Protein 3M6C (pdb70)

Solvent-accessible surface area: 10017 Å² total; per-residue (Å²): 184,157,138,151,123,117,6,1,17,5,120,59,10,33,53,18,62,143,4,14,61,48,139,137,100,89,36,0,28,0,101,79,0,20,0,0,0,6,9,40,116,5,51,55,33,83,37,0,71,44,0,9,107,108,0,46,71,53,71,70,17,0,0,0,0,0,54,27,4,72,45,100,0,41,40,20,2,16,70,32,14,106,157,125,82,13,60,2,0,0,0,73,4,16,49,167,32,124,60,27,76,18,0,0,79,1,0,8,29,0,2,40,18,90,21,0,35,52,120,78,58,52,55,5,124,134,13,6,74,125,2,13,1,38,4,121,76,0,24,0,24,139,99,44,0,48,0,8,35,1,44,15,86,90,123,39,20,57,78,38,15,130,88,0,121,48,72,40,125,183,25,155,42,108,172,73,102,102,31,28,25,62,14,42,69,57,1,68,13,0,33,52,112,233

Radius of gyration: 16.25 Å; Cα contacts (8 Å, |Δi|>4): 426; chains: 1; bounding box: 41×41×42 Å

Nearest PDB structures (foldseek):
  3m6c-assembly1_A  TM=1.005E+00  e=4.187E-45  Mycobacterium tuberculosis H37Rv
  3osx-assembly1_A  TM=9.816E-01  e=1.005E-31  Xenorhabdus nematophila
  1fy9-assembly1_A  TM=9.774E-01  e=1.800E-31  Escherichia coli
  1fya-assembly1_A  TM=9.783E-01  e=9.330E-30  Escherichia coli
  4v4o-assembly1_A  TM=9.633E-01  e=5.559E-30  Thermus thermophilus

Sequence (194 aa):
ELEFTEGIGFDKGFLSAYFVTDFDNQQAVLEDALILLHQDKISSLPDLLPLLEKVAGTGKPLLIVAEDVEGEALATLVVNAIRKTLKAVAVKGPYFGDRRKAFLEDLAVVTGGQVVNPDAGMVLREVGLEVLGSARRVVVSKDDTVIVDGGGTAEAVANRAKHLRAEIDKSDSDWDREKLGERLAKLAGGVAVI

GO terms:
  GO:0043590 bacterial nucleoid (C, IDA)
  GO:0042262 DNA protection (P, IDA)
  GO:0003697 single-stranded DNA binding (F, IDA)
  GO:0009408 response to heat (P, IEP)
  GO:0005886 plasma membrane (C, HDA)
  GO:0036386 bacterial nucleoid DNA packaging (P, IDA)
  GO:0006457 protein folding (P, IDA)

Secondary structure (DSSP, 8-state):
-----SSEEES--BS-GGG-SBTTTTBEEEEEEEEEEBSSEE--HHHHHHHHHHHHHHT--EEEEESEE-HHHHHHHHHHHHHTSS-EEEEE-SS-HHHHHHHHHHHHHHHT---B-GGGT--GGG--GGG-EEEEEEEE-SS-EEEEEE---HHHHHHHHHHHHHHHHT---HHHHHHHHHHHHHHHHHB---

Organism: Mycobacterium tuberculosis (strain ATCC 25618 / H37Rv) (NCBI:txid83332)

Structure (mmCIF, N/CA/C/O backbone):
data_3M6C
#
_entry.id   3M6C
#
_cell.length_a   75.468
_cell.length_b   78.647
_cell.length_c   34.891
_cell.angle_alpha   90.000
_cell.angle_beta   90.000
_cell.angle_gamma   90.000
#
_symmetry.space_group_name_H-M   'P 21 21 2'
#
loop_
_entity.id
_entity.type
_entity.pdbx_description
1 polymer '60 kDa chaperonin 1'
2 water water
#
loop_
_atom_site.group_PDB
_atom_site.id
_atom_site.type_symbol
_atom_site.label_atom_id
_atom_site.label_alt_id
_atom_site.label_comp_id
_atom_site.label_asym_id
_atom_site.label_entity_id
_atom_site.label_seq_id
_atom_site.pdbx_PDB_ins_code
_atom_site.Cartn_x
_atom_site.Cartn_y
_atom_site.Cartn_z
_atom_site.occupancy
_atom_site.B_iso_or_equiv
_atom_site.auth_seq_id
_atom_site.auth_comp_id
_atom_site.auth_asym_id
_atom_site.auth_atom_id
_atom_site.pdbx_PDB_model_num
ATOM 1 N N . GLU A 1 1 ? 15.220 26.561 -13.903 1.00 57.47 184 GLU A N 1
ATOM 2 C CA . GLU A 1 1 ? 15.195 27.811 -13.093 1.00 57.30 184 GLU A CA 1
ATOM 3 C C . GLU A 1 1 ? 15.211 27.484 -11.605 1.00 55.62 184 GLU A C 1
ATOM 4 O O . GLU A 1 1 ? 14.948 26.346 -11.206 1.00 56.74 184 GLU A O 1
ATOM 10 N N . LEU A 1 2 ? 15.519 28.486 -10.789 1.00 52.84 185 LEU A N 1
ATOM 11 C CA . LEU A 1 2 ? 15.579 28.308 -9.346 1.00 50.59 185 LEU A CA 1
ATOM 12 C C . LEU A 1 2 ? 14.285 28.730 -8.663 1.00 50.48 185 LEU A C 1
ATOM 13 O O . LEU A 1 2 ? 14.019 28.343 -7.522 1.00 49.41 185 LEU A O 1
ATOM 18 N N . GLU A 1 3 ? 13.485 29.524 -9.368 1.00 50.52 186 GLU A N 1
ATOM 19 C CA . GLU A 1 3 ? 12.214 29.999 -8.836 1.00 51.87 186 GLU A CA 1
ATOM 20 C C . GLU A 1 3 ? 11.176 28.888 -8.911 1.00 50.48 186 GLU A C 1
ATOM 21 O O . GLU A 1 3 ? 11.247 28.015 -9.777 1.00 50.27 186 GLU A O 1
ATOM 27 N N . PHE A 1 4 ? 10.217 28.921 -7.996 1.00 48.59 187 PHE A N 1
ATOM 28 C CA . PHE A 1 4 ? 9.170 27.912 -7.967 1.00 47.65 187 PHE A CA 1
ATOM 29 C C . PHE A 1 4 ? 7.977 28.415 -7.170 1.00 48.16 187 PHE A C 1
ATOM 30 O O . PHE A 1 4 ? 8.117 29.287 -6.312 1.00 48.37 187 PHE A O 1
ATOM 38 N N . THR A 1 5 ? 6.805 27.860 -7.456 1.00 48.61 188 THR A N 1
ATOM 39 C CA . THR A 1 5 ? 5.597 28.231 -6.736 1.00 49.41 188 THR A CA 1
ATOM 40 C C . THR A 1 5 ? 5.410 27.242 -5.586 1.00 48.25 188 THR A C 1
ATOM 41 O O . THR A 1 5 ? 5.454 26.028 -5.788 1.00 48.50 188 THR A O 1
ATOM 45 N N . GLU A 1 6 ? 5.218 27.776 -4.383 1.00 47.19 189 GLU A N 1
ATOM 46 C CA . GLU A 1 6 ? 5.037 26.972 -3.177 1.00 46.42 189 GLU A CA 1
ATOM 47 C C . GLU A 1 6 ? 3.964 25.891 -3.300 1.00 44.38 189 GLU A C 1
ATOM 48 O O . GLU A 1 6 ? 2.914 26.108 -3.905 1.00 43.94 189 GLU A O 1
ATOM 54 N N . GLY A 1 7 ? 4.240 24.729 -2.710 1.00 41.98 190 GLY A N 1
ATOM 55 C CA . GLY A 1 7 ? 3.303 23.618 -2.745 1.00 37.78 190 GLY A CA 1
ATOM 56 C C . GLY A 1 7 ? 3.128 23.012 -4.122 1.00 36.04 190 GLY A C 1
ATOM 57 O O . GLY A 1 7 ? 3.651 23.532 -5.105 1.00 36.44 190 GLY A O 1
ATOM 58 N N . ILE A 1 8 ? 2.406 21.898 -4.196 1.00 34.30 191 ILE A N 1
ATOM 59 C CA . ILE A 1 8 ? 2.153 21.246 -5.475 1.00 32.40 191 ILE A CA 1
ATOM 60 C C . ILE A 1 8 ? 0.700 21.498 -5.864 1.00 32.54 191 ILE A C 1
ATOM 61 O O . ILE A 1 8 ? -0.207 21.337 -5.048 1.00 33.64 191 ILE A O 1
ATOM 66 N N . GLY A 1 9 ? 0.480 21.904 -7.108 1.00 32.20 192 GLY A N 1
ATOM 67 C CA . GLY A 1 9 ? -0.873 22.179 -7.546 1.00 30.94 192 GLY A CA 1
ATOM 68 C C . GLY A 1 9 ? -1.202 21.635 -8.916 1.00 29.64 192 GLY A C 1
ATOM 69 O O . GLY A 1 9 ? -0.313 21.248 -9.669 1.00 29.67 192 GLY A O 1
ATOM 70 N N . PHE A 1 10 ? -2.493 21.589 -9.224 1.00 28.59 193 PHE A N 1
ATOM 71 C CA . PHE A 1 10 ? -2.978 21.111 -10.514 1.00 28.22 193 PHE A CA 1
ATOM 72 C C . PHE A 1 10 ? -4.266 21.850 -10.867 1.00 30.14 193 PHE A C 1
ATOM 73 O O . PHE A 1 10 ? -4.956 22.368 -9.982 1.00 28.84 193 PHE A O 1
ATOM 81 N N . ASP A 1 11 ? -4.579 21.906 -12.158 1.00 32.65 194 ASP A N 1
ATOM 82 C CA . ASP A 1 11 ? -5.752 22.630 -12.634 1.00 34.69 194 ASP A CA 1
ATOM 83 C C . ASP A 1 11 ? -7.100 21.923 -12.525 1.00 33.51 194 ASP A C 1
ATOM 84 O O . ASP A 1 11 ? -7.793 21.721 -13.522 1.00 34.03 194 ASP A O 1
ATOM 89 N N . LYS A 1 12 ? -7.460 21.555 -11.300 1.00 32.85 195 LYS A N 1
ATOM 90 C CA . LYS A 1 12 ? -8.738 20.915 -11.010 1.00 30.64 195 LYS A CA 1
ATOM 91 C C . LYS A 1 12 ? -9.267 21.551 -9.736 1.00 29.83 195 LYS A C 1
ATOM 92 O O . LYS A 1 12 ? -8.522 21.717 -8.772 1.00 29.22 195 LYS A O 1
ATOM 98 N N . GLY A 1 13 ? -10.543 21.925 -9.742 1.00 29.17 196 GLY A N 1
ATOM 99 C CA . GLY A 1 13 ? -11.134 22.558 -8.575 1.00 30.78 196 GLY A CA 1
ATOM 100 C C . GLY A 1 13 ? -12.143 21.681 -7.859 1.00 31.54 196 GLY A C 1
ATOM 101 O O . GLY A 1 13 ? -12.294 20.506 -8.188 1.00 31.45 196 GLY A O 1
ATOM 102 N N . PHE A 1 14 ? -12.845 22.253 -6.885 1.00 31.62 197 PHE A N 1
ATOM 103 C CA . PHE A 1 14 ? -13.835 21.501 -6.125 1.00 31.08 197 PHE A CA 1
ATOM 104 C C . PHE A 1 14 ? -14.975 20.962 -6.993 1.00 30.73 197 PHE A C 1
ATOM 105 O O . PHE A 1 14 ? -15.390 21.599 -7.958 1.00 30.46 197 PHE A O 1
ATOM 113 N N . LEU A 1 15 ? -15.466 19.775 -6.646 1.00 29.90 198 LEU A N 1
ATOM 114 C CA . LEU A 1 15 ? -16.549 19.135 -7.382 1.00 30.73 198 LEU A CA 1
ATOM 115 C C . LEU A 1 15 ? -17.922 19.662 -6.977 1.00 29.87 198 LE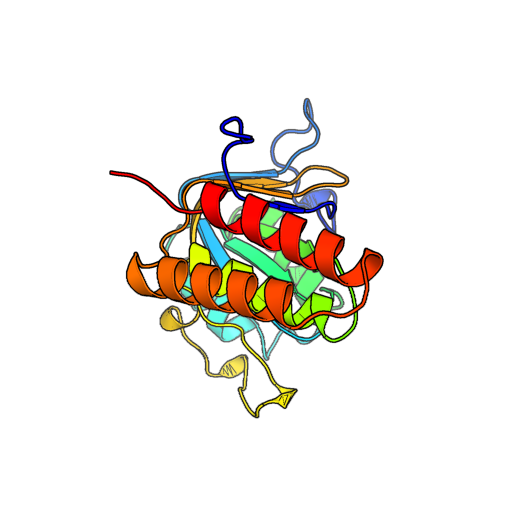U A C 1
ATOM 116 O O . LEU A 1 15 ? -18.917 19.378 -7.631 1.00 32.56 198 LEU A O 1
ATOM 121 N N . SER A 1 16 ? -17.977 20.424 -5.894 1.00 30.26 199 SER A N 1
ATOM 122 C CA . SER A 1 16 ? -19.243 20.974 -5.435 1.00 29.81 199 SER A CA 1
ATOM 123 C C . SER A 1 16 ? -19.027 22.277 -4.688 1.00 28.58 199 SER A C 1
ATOM 124 O O . SER A 1 16 ? -18.070 22.411 -3.928 1.00 28.62 199 SER A O 1
ATOM 127 N N . ALA A 1 17 ? -19.931 23.229 -4.909 1.00 27.53 200 ALA A N 1
ATOM 128 C CA . ALA A 1 17 ? -19.865 24.537 -4.270 1.00 24.51 200 ALA A CA 1
ATOM 129 C C . ALA A 1 17 ? -20.172 24.440 -2.786 1.00 24.08 200 ALA A C 1
ATOM 130 O O . ALA A 1 17 ? -19.858 25.353 -2.019 1.00 24.43 200 ALA A O 1
ATOM 132 N N . TYR A 1 18 ? -20.793 23.337 -2.380 1.00 24.01 201 TYR A N 1
ATOM 133 C CA . TYR A 1 18 ? -21.119 23.141 -0.975 1.00 25.37 201 TYR A CA 1
ATOM 134 C C . TYR A 1 18 ? -19.852 22.960 -0.134 1.00 25.09 201 TYR A C 1
ATOM 135 O O . TYR A 1 18 ? -19.902 23.053 1.093 1.00 27.24 201 TYR A O 1
ATOM 144 N N . PHE A 1 19 ? -18.724 22.700 -0.791 1.00 22.79 202 PHE A N 1
ATOM 145 C CA . PHE A 1 19 ? -17.459 22.516 -0.083 1.00 22.38 202 PHE A CA 1
ATOM 146 C C . PHE A 1 19 ? -16.752 23.846 0.204 1.00 23.83 202 PHE A C 1
ATOM 147 O O . PHE A 1 19 ? -15.785 23.888 0.965 1.00 25.19 202 PHE A O 1
ATOM 155 N N . VAL A 1 20 ? -17.228 24.921 -0.418 1.00 24.13 203 VAL A N 1
ATOM 156 C CA . VAL A 1 20 ? -16.639 26.249 -0.245 1.00 24.16 203 VAL A CA 1
ATOM 157 C C . VAL A 1 20 ? -16.687 26.728 1.199 1.00 24.19 203 VAL A C 1
ATOM 158 O O . VAL A 1 20 ? -17.743 26.728 1.824 1.00 24.58 203 VAL A O 1
ATOM 162 N N . THR A 1 21 ? -15.538 27.139 1.723 1.00 25.83 204 THR A N 1
ATOM 163 C CA . THR A 1 21 ? -15.445 27.622 3.101 1.00 28.38 204 THR A CA 1
ATOM 164 C C . THR A 1 21 ? -15.387 29.153 3.148 1.00 29.97 204 THR A C 1
ATOM 165 O O . THR A 1 21 ? -15.740 29.767 4.159 1.00 30.88 204 THR A O 1
ATOM 169 N N . ASP A 1 22 ? -14.922 29.755 2.055 1.00 30.48 205 ASP A N 1
ATOM 170 C CA . ASP A 1 22 ? -14.795 31.207 1.939 1.00 30.87 205 ASP A CA 1
ATOM 171 C C . ASP A 1 22 ? -15.333 31.653 0.582 1.00 30.38 205 ASP A C 1
ATOM 172 O O . ASP A 1 22 ? -14.636 31.593 -0.431 1.00 30.00 205 ASP A O 1
ATOM 177 N N . PHE A 1 23 ? -16.586 32.095 0.576 1.00 31.45 206 PHE A N 1
ATOM 178 C CA . PHE A 1 23 ? -17.257 32.532 -0.640 1.00 33.50 206 PHE A CA 1
ATOM 179 C C . PHE A 1 23 ? -16.737 33.843 -1.207 1.00 35.12 206 PHE A C 1
ATOM 180 O O . PHE A 1 23 ? -17.050 34.196 -2.345 1.00 34.69 206 PHE A O 1
ATOM 188 N N . ASP A 1 24 ? -15.950 34.564 -0.416 1.00 37.34 207 ASP A N 1
ATOM 189 C CA . ASP A 1 24 ? -15.370 35.823 -0.871 1.00 40.55 207 ASP A CA 1
ATOM 190 C C . ASP A 1 24 ? -14.343 35.489 -1.942 1.00 41.65 207 ASP A C 1
ATOM 191 O O . ASP A 1 24 ? -14.344 36.074 -3.026 1.00 42.72 207 ASP A O 1
ATOM 196 N N . ASN A 1 25 ? -13.473 34.532 -1.630 1.00 42.52 208 ASN A N 1
ATOM 197 C CA . ASN A 1 25 ? -12.440 34.098 -2.562 1.00 43.28 208 ASN A CA 1
ATOM 198 C C . ASN A 1 25 ? -12.871 32.833 -3.293 1.00 42.32 208 ASN A C 1
ATOM 199 O O . ASN A 1 25 ? -12.102 32.270 -4.071 1.00 42.37 208 ASN A O 1
ATOM 204 N N . GLN A 1 26 ? -14.102 32.396 -3.036 1.00 40.82 209 GLN A N 1
ATOM 205 C CA . GLN A 1 26 ? -14.655 31.196 -3.657 1.00 38.61 209 GLN A CA 1
ATOM 206 C C . GLN A 1 26 ? -13.684 30.026 -3.611 1.00 35.25 209 GLN A C 1
ATOM 207 O O . GLN A 1 26 ? -13.289 29.489 -4.650 1.00 32.64 209 GLN A O 1
ATOM 213 N N . GLN A 1 27 ? -13.306 29.632 -2.403 1.00 31.13 210 GLN A N 1
ATOM 214 C CA . GLN A 1 27 ? -12.380 28.527 -2.238 1.00 31.14 210 GLN A CA 1
ATOM 215 C C . GLN A 1 27 ? -12.604 27.787 -0.933 1.00 30.19 210 GLN A C 1
ATOM 216 O O . GLN A 1 27 ? -13.212 28.307 0.008 1.00 28.03 210 GLN A O 1
ATOM 222 N N . ALA A 1 28 ? -12.104 26.557 -0.904 1.00 30.50 211 ALA A N 1
ATOM 223 C CA . ALA A 1 28 ? -12.184 25.699 0.262 1.00 29.56 211 ALA A CA 1
ATOM 224 C C . ALA A 1 28 ? -10.772 25.634 0.826 1.00 29.40 211 ALA A C 1
ATOM 225 O O . ALA A 1 28 ? -9.837 25.247 0.129 1.00 28.60 211 ALA A O 1
ATOM 227 N N . VAL A 1 29 ? -10.614 26.034 2.080 1.00 29.30 212 VAL A N 1
ATOM 228 C CA . VAL A 1 29 ? -9.307 26.013 2.713 1.00 29.24 212 VAL A CA 1
ATOM 229 C C . VAL A 1 29 ? -9.265 25.016 3.871 1.00 28.49 212 VAL A C 1
ATOM 230 O O . VAL A 1 29 ? -10.095 25.061 4.777 1.00 29.65 212 VAL A O 1
ATOM 234 N N . LEU A 1 30 ? -8.295 24.110 3.819 1.00 28.16 213 LEU A N 1
ATOM 235 C CA . LEU A 1 30 ? -8.113 23.095 4.853 1.00 28.29 213 LEU A CA 1
ATOM 236 C C . LEU A 1 30 ? -6.744 23.268 5.529 1.00 28.69 213 LEU A C 1
ATOM 237 O O . LEU A 1 30 ? -5.741 23.520 4.860 1.00 27.24 213 LEU A O 1
ATOM 242 N N . GLU A 1 31 ? -6.717 23.147 6.853 1.00 30.31 214 GLU A N 1
ATOM 243 C CA . GLU A 1 31 ? -5.476 23.266 7.624 1.00 33.07 214 GLU A CA 1
ATOM 244 C C . GLU A 1 31 ? -5.148 21.918 8.276 1.00 31.02 214 GLU A C 1
ATOM 245 O O . GLU A 1 31 ? -6.014 21.294 8.891 1.00 29.49 214 GLU A O 1
ATOM 251 N N . ASP A 1 32 ? -3.901 21.472 8.136 1.00 29.33 215 ASP A N 1
ATOM 252 C CA . ASP A 1 32 ? -3.464 20.195 8.707 1.00 29.95 215 ASP A CA 1
ATOM 253 C C . ASP A 1 32 ? -4.476 19.109 8.321 1.00 27.57 215 ASP A C 1
ATOM 254 O O . ASP A 1 32 ? -5.122 18.500 9.174 1.00 25.37 215 ASP A O 1
ATOM 259 N N . ALA A 1 33 ? -4.591 18.874 7.020 1.00 26.03 216 ALA A N 1
ATOM 260 C CA . ALA A 1 33 ? -5.541 17.919 6.479 1.00 25.90 216 ALA A CA 1
ATOM 261 C C . ALA A 1 33 ? -5.011 16.519 6.186 1.00 25.53 216 ALA A C 1
ATOM 262 O O . ALA A 1 33 ? -3.807 16.296 6.079 1.00 24.80 216 ALA A O 1
ATOM 264 N N . LEU A 1 34 ? -5.951 15.587 6.062 1.00 24.15 217 LEU A N 1
ATOM 265 C CA . LEU A 1 34 ? -5.671 14.197 5.723 1.00 22.58 217 LEU A CA 1
ATOM 266 C C . LEU A 1 34 ? -6.051 14.106 4.253 1.00 22.37 217 LEU A C 1
ATOM 267 O O . LEU A 1 34 ? -6.999 14.764 3.819 1.00 21.85 217 LEU A O 1
ATOM 272 N N . ILE A 1 35 ? -5.330 13.297 3.486 1.00 20.17 218 ILE A N 1
ATOM 273 C CA . ILE A 1 35 ? -5.602 13.201 2.062 1.00 18.09 218 ILE A CA 1
ATOM 274 C C . ILE A 1 35 ? -5.810 11.785 1.544 1.00 19.39 218 ILE A C 1
ATOM 275 O O . ILE A 1 35 ? -4.966 10.909 1.729 1.00 16.17 218 ILE A O 1
ATOM 280 N N . LEU A 1 36 ? -6.949 11.567 0.896 1.00 17.62 219 LEU A N 1
ATOM 281 C CA . LEU A 1 36 ? -7.261 10.272 0.329 1.00 16.88 219 LEU A CA 1
ATOM 282 C C . LEU A 1 36 ? -7.049 10.337 -1.177 1.00 17.33 219 LEU A C 1
ATOM 283 O O . LEU A 1 36 ? -7.656 11.153 -1.863 1.00 16.07 219 LEU A O 1
ATOM 288 N N . LEU A 1 37 ? -6.173 9.479 -1.686 1.00 17.62 220 LEU A N 1
ATOM 289 C CA . LEU A 1 37 ? -5.909 9.427 -3.118 1.00 20.60 220 LEU A CA 1
ATOM 290 C C . LEU A 1 37 ? -6.532 8.119 -3.591 1.00 21.17 220 LEU A C 1
ATOM 291 O O . LEU A 1 37 ? -6.155 7.041 -3.133 1.00 21.46 220 LEU A O 1
ATOM 296 N N . HIS A 1 38 ? -7.514 8.225 -4.478 1.00 21.81 221 HIS A N 1
ATOM 297 C CA . HIS A 1 38 ? -8.217 7.056 -4.990 1.00 21.80 221 HIS A CA 1
ATOM 298 C C . HIS A 1 38 ? -8.103 7.006 -6.509 1.00 23.89 221 HIS A C 1
ATOM 299 O O . HIS A 1 38 ? -8.471 7.950 -7.209 1.00 23.15 221 HIS A O 1
ATOM 306 N N . GLN A 1 39 ? -7.588 5.889 -7.006 1.00 26.36 222 GLN A N 1
ATOM 307 C CA . GLN A 1 39 ? -7.396 5.675 -8.435 1.00 29.91 222 GLN A CA 1
ATOM 308 C C . GLN A 1 39 ? -8.678 5.790 -9.271 1.00 31.27 222 GLN A C 1
ATOM 309 O O . GLN A 1 39 ? -8.699 6.470 -10.299 1.00 32.59 222 GLN A O 1
ATOM 315 N N . ASP A 1 40 ? -9.738 5.124 -8.829 1.00 31.24 223 ASP A N 1
ATOM 316 C CA . ASP A 1 40 ? -11.010 5.118 -9.547 1.00 34.96 223 ASP A CA 1
ATOM 317 C C . ASP A 1 40 ? -12.036 6.158 -9.089 1.00 32.91 223 ASP A C 1
ATOM 318 O O . ASP A 1 40 ? -11.699 7.160 -8.460 1.00 31.42 223 ASP A O 1
ATOM 323 N N . LYS A 1 41 ? -13.295 5.902 -9.425 1.00 32.15 224 LYS A N 1
ATOM 324 C CA . LYS A 1 41 ? -14.397 6.784 -9.060 1.00 32.70 224 LYS A CA 1
ATOM 325 C C . LYS A 1 41 ? -15.022 6.319 -7.754 1.00 30.57 224 LYS A C 1
ATOM 326 O O . LYS A 1 41 ? -15.192 5.121 -7.531 1.00 29.53 224 LYS A O 1
ATOM 332 N N . ILE A 1 42 ? -15.359 7.270 -6.890 1.00 30.46 225 ILE A N 1
ATOM 333 C CA . ILE A 1 42 ? -15.984 6.953 -5.610 1.00 31.85 225 ILE A CA 1
ATOM 334 C C . ILE A 1 42 ? -17.478 7.278 -5.709 1.00 31.48 225 ILE A C 1
ATOM 335 O O . ILE A 1 42 ? -17.853 8.419 -5.973 1.00 30.04 225 ILE A O 1
ATOM 340 N N . SER A 1 43 ? -18.326 6.277 -5.507 1.00 33.42 226 SER A N 1
ATOM 341 C CA . SER A 1 43 ? -19.767 6.487 -5.597 1.00 36.83 226 SER A CA 1
ATOM 342 C C . SER A 1 43 ? -20.546 5.766 -4.508 1.00 36.53 226 SER A C 1
ATOM 343 O O . SER A 1 43 ? -21.546 6.279 -4.003 1.00 36.50 226 SER A O 1
ATOM 346 N N . SER A 1 44 ? -20.084 4.572 -4.157 1.00 35.74 227 SER A N 1
ATOM 347 C CA . SER A 1 44 ? -20.721 3.772 -3.126 1.00 34.94 227 SER A CA 1
ATOM 348 C C . SER A 1 44 ? -20.422 4.316 -1.740 1.00 34.37 227 SER A C 1
ATOM 349 O O . SER A 1 44 ? -19.264 4.482 -1.364 1.00 34.40 227 SER A O 1
ATOM 352 N N . LEU A 1 45 ? -21.472 4.579 -0.975 1.00 32.94 228 LEU A N 1
ATOM 353 C CA . LEU A 1 45 ? -21.305 5.086 0.377 1.00 32.22 228 LEU A CA 1
ATOM 354 C C . LEU A 1 45 ? -20.824 4.005 1.339 1.00 30.72 228 LEU A C 1
ATOM 355 O O . LEU A 1 45 ? -19.954 4.252 2.171 1.00 31.36 228 LEU A O 1
ATOM 360 N N . PRO A 1 46 ? -21.386 2.786 1.241 1.00 30.23 229 PRO A N 1
ATOM 361 C CA . PRO A 1 46 ? -20.969 1.708 2.144 1.00 28.64 229 PRO A CA 1
ATOM 362 C C . PRO A 1 46 ? -19.468 1.429 2.090 1.00 28.77 229 PRO A C 1
ATOM 363 O O . PRO A 1 46 ? -18.829 1.186 3.116 1.00 28.82 229 PRO A O 1
ATOM 367 N N . ASP A 1 47 ? -18.912 1.471 0.889 1.00 27.58 230 ASP A N 1
ATOM 368 C CA . ASP A 1 47 ? -17.495 1.209 0.709 1.00 31.20 230 ASP A CA 1
ATOM 369 C C . ASP A 1 47 ? -16.632 2.348 1.287 1.00 29.39 230 ASP A C 1
ATOM 370 O O . ASP A 1 47 ? -15.548 2.109 1.815 1.00 28.22 230 ASP A O 1
ATOM 375 N N . LEU A 1 48 ? -17.133 3.578 1.223 1.00 27.49 231 LEU A N 1
ATOM 376 C CA . LEU A 1 48 ? -16.388 4.729 1.728 1.00 27.38 231 LEU A CA 1
ATOM 377 C C . LEU A 1 48 ? -16.618 5.046 3.212 1.00 27.71 231 LEU A C 1
ATOM 378 O O . LEU A 1 48 ? -15.729 5.569 3.894 1.00 25.91 231 LEU A O 1
ATOM 383 N N . LEU A 1 49 ? -17.809 4.717 3.701 1.00 28.81 232 LEU A N 1
ATOM 384 C CA . LEU A 1 49 ? -18.198 5.002 5.074 1.00 29.27 232 LEU A CA 1
ATOM 385 C C . LEU A 1 49 ? -17.210 4.609 6.167 1.00 28.70 232 LEU A C 1
ATOM 386 O O . LEU A 1 49 ? -16.903 5.416 7.042 1.00 29.62 232 LEU A O 1
ATOM 391 N N . PRO A 1 50 ? -16.708 3.365 6.148 1.00 27.79 233 PRO A N 1
ATOM 392 C CA . PRO A 1 50 ? -15.754 2.951 7.182 1.00 27.78 233 PRO A CA 1
ATOM 393 C C . PRO A 1 50 ? -14.566 3.902 7.353 1.00 27.12 233 PRO A C 1
ATOM 394 O O . PRO A 1 50 ? -14.201 4.248 8.478 1.00 29.04 233 PRO A O 1
ATOM 398 N N . LEU A 1 51 ? -13.962 4.328 6.247 1.00 25.93 234 LEU A N 1
ATOM 399 C CA . LEU A 1 51 ? -12.826 5.239 6.332 1.00 24.90 234 LEU A CA 1
ATOM 400 C C . LEU A 1 51 ? -13.286 6.629 6.774 1.00 22.86 234 LEU A C 1
ATOM 401 O O . LEU A 1 51 ? -12.609 7.286 7.562 1.00 22.19 234 LEU A O 1
ATOM 406 N N . LEU A 1 52 ? -14.440 7.073 6.281 1.00 22.37 235 LEU A N 1
ATOM 407 C CA . LEU A 1 52 ? -14.958 8.391 6.657 1.00 24.07 235 LEU A CA 1
ATOM 408 C C . LEU A 1 52 ? -15.241 8.480 8.151 1.00 23.84 235 LEU A C 1
ATOM 409 O O . LEU A 1 52 ? -14.979 9.507 8.776 1.00 22.41 235 LEU A O 1
ATOM 414 N N . GLU A 1 53 ? -15.782 7.410 8.726 1.00 24.07 236 GLU A N 1
ATOM 415 C CA . GLU A 1 53 ? -16.058 7.413 10.158 1.00 26.16 236 GLU A CA 1
ATOM 416 C C . GLU A 1 53 ? -14.727 7.540 10.894 1.00 26.25 236 GLU A C 1
ATOM 417 O O . GLU A 1 53 ? -14.629 8.268 11.881 1.00 27.02 236 GLU A O 1
ATOM 423 N N . LYS A 1 54 ? -13.698 6.847 10.407 1.00 26.81 237 LYS A N 1
ATOM 424 C CA . LYS A 1 54 ? -12.385 6.924 11.040 1.00 27.62 237 LYS A CA 1
ATOM 425 C C . LYS A 1 54 ? -11.848 8.344 10.946 1.00 27.61 237 LYS A C 1
ATOM 426 O O . LYS A 1 54 ? -11.376 8.903 11.932 1.00 28.80 237 LYS A O 1
ATOM 432 N N . VAL A 1 55 ? -11.924 8.925 9.754 1.00 25.95 238 VAL A N 1
ATOM 433 C CA . VAL A 1 55 ? -11.457 10.288 9.549 1.00 25.19 238 VAL A CA 1
ATOM 434 C C . VAL A 1 55 ? -12.221 11.258 10.449 1.00 25.99 238 VAL A C 1
ATOM 435 O O . VAL A 1 55 ? -11.621 12.082 11.130 1.00 24.33 238 VAL A O 1
ATOM 439 N N . ALA A 1 56 ? -13.548 11.157 10.438 1.00 27.33 239 ALA A N 1
ATOM 440 C CA . ALA A 1 56 ? -14.389 12.035 11.252 1.00 29.83 239 ALA A CA 1
ATOM 441 C C . ALA A 1 56 ? -13.950 11.995 12.707 1.00 31.42 239 ALA A C 1
ATOM 442 O O . ALA A 1 56 ? -14.022 13.000 13.416 1.00 31.20 239 ALA A O 1
ATOM 444 N N . GLY A 1 57 ? -13.486 10.829 13.143 1.00 33.39 240 GLY A N 1
ATOM 445 C CA . GLY A 1 57 ? -13.041 10.676 14.516 1.00 34.10 240 GLY A CA 1
ATOM 446 C C . GLY A 1 57 ? -11.737 11.381 14.835 1.00 34.87 240 GLY A C 1
ATOM 447 O O . GLY A 1 57 ? -11.427 11.605 16.005 1.00 36.29 240 GLY A O 1
ATOM 448 N N . THR A 1 58 ? -10.981 11.748 13.806 1.00 34.00 241 THR A N 1
ATOM 449 C CA . THR A 1 58 ? -9.690 12.414 13.991 1.00 32.91 241 THR A CA 1
ATOM 450 C C . THR A 1 58 ? -9.786 13.930 14.200 1.00 32.93 241 THR A C 1
ATOM 451 O O . THR A 1 58 ? -8.876 14.545 14.756 1.00 31.91 241 THR A O 1
ATOM 455 N N . GLY A 1 59 ? -10.878 14.534 13.744 1.00 33.01 242 GLY A N 1
ATOM 456 C CA . GLY A 1 59 ? -11.034 15.971 13.895 1.00 30.80 242 GLY A CA 1
ATOM 457 C C . GLY A 1 59 ? -10.341 16.782 12.809 1.00 30.64 242 GLY A C 1
ATOM 458 O O . GLY A 1 59 ? -10.473 18.005 12.766 1.00 31.29 242 GLY A O 1
ATOM 459 N N . LYS A 1 60 ? -9.603 16.112 11.927 1.00 28.32 243 LYS A N 1
ATOM 460 C CA . LYS A 1 60 ? -8.905 16.808 10.849 1.00 26.60 243 LYS A CA 1
ATOM 461 C C . LYS A 1 60 ? -9.757 16.855 9.589 1.00 23.71 243 LYS A C 1
ATOM 462 O O . LYS A 1 60 ? -10.608 15.994 9.372 1.00 21.98 243 LYS A O 1
ATOM 468 N N . PRO A 1 61 ? -9.556 17.883 8.749 1.00 21.82 244 PRO A N 1
ATOM 469 C CA . PRO A 1 61 ? -10.335 17.982 7.512 1.00 22.02 244 PRO A CA 1
ATOM 470 C C . PRO A 1 61 ? -9.784 17.003 6.472 1.00 22.35 244 PRO A C 1
ATOM 471 O O . PRO A 1 61 ? -8.640 16.554 6.576 1.00 21.28 244 PRO A O 1
ATOM 475 N N . LEU A 1 62 ? -10.591 16.673 5.471 1.00 22.48 245 LEU A N 1
ATOM 476 C CA . LEU A 1 62 ? -10.164 15.721 4.451 1.00 20.44 245 LEU A CA 1
ATOM 477 C C . LEU A 1 62 ? -10.273 16.205 3.009 1.00 20.95 245 LEU A C 1
ATOM 478 O O . LEU A 1 62 ? -11.292 16.775 2.603 1.00 19.57 245 LEU A O 1
ATOM 483 N N . LEU A 1 63 ? -9.208 15.984 2.246 1.00 17.37 246 LEU A N 1
ATOM 484 C CA . LEU A 1 63 ? -9.190 16.321 0.831 1.00 16.79 246 LEU A CA 1
ATOM 485 C C . LEU A 1 63 ? -9.276 14.978 0.111 1.00 16.94 246 LEU A C 1
ATOM 486 O O . LEU A 1 63 ? -8.541 14.045 0.446 1.00 18.24 246 LEU A O 1
ATOM 491 N N . ILE A 1 64 ? -10.178 14.864 -0.854 1.00 17.62 247 ILE A N 1
ATOM 492 C CA . ILE A 1 64 ? -10.295 13.624 -1.605 1.00 18.46 247 ILE A CA 1
ATOM 493 C C . ILE A 1 64 ? -9.968 13.906 -3.058 1.00 20.38 247 ILE A C 1
ATOM 494 O O . ILE A 1 64 ? -10.557 14.799 -3.672 1.00 18.84 247 ILE A O 1
ATOM 499 N N . VAL A 1 65 ? -9.008 13.160 -3.595 1.00 19.72 248 VAL A N 1
ATOM 500 C CA . VAL A 1 65 ? -8.616 13.309 -4.985 1.00 19.51 248 VAL A CA 1
ATOM 501 C C . VAL A 1 65 ? -8.814 11.955 -5.640 1.00 21.42 248 VAL A C 1
ATOM 502 O O . VAL A 1 65 ? -8.092 10.997 -5.344 1.00 23.89 248 VAL A O 1
ATOM 506 N N . ALA A 1 66 ? -9.809 11.869 -6.514 1.00 20.99 249 ALA A N 1
ATOM 507 C CA . ALA A 1 66 ? -10.107 10.617 -7.188 1.00 24.20 249 ALA A CA 1
ATOM 508 C C . ALA A 1 66 ? -10.397 10.852 -8.661 1.00 25.44 249 ALA A C 1
ATOM 509 O O . ALA A 1 66 ? -10.324 11.977 -9.142 1.00 26.19 249 ALA A O 1
ATOM 511 N N . GLU A 1 67 ? -10.709 9.778 -9.375 1.00 29.03 250 GLU A N 1
ATOM 512 C CA . GLU A 1 67 ? -11.028 9.866 -10.793 1.00 33.23 250 GLU A CA 1
ATOM 513 C C . GLU A 1 67 ? -12.229 10.802 -10.882 1.00 34.04 250 GLU A C 1
ATOM 514 O O . GLU A 1 67 ? -12.313 11.658 -11.766 1.00 34.41 250 GLU A O 1
ATOM 520 N N . ASP A 1 68 ? -13.148 10.618 -9.940 1.00 34.26 251 ASP A N 1
ATOM 521 C CA . ASP A 1 68 ? -14.358 11.420 -9.816 1.00 36.22 251 ASP A CA 1
ATOM 522 C C . ASP A 1 68 ? -15.087 10.940 -8.567 1.00 35.03 251 ASP A C 1
ATOM 523 O O . ASP A 1 68 ? -14.890 9.809 -8.132 1.00 35.83 251 ASP A O 1
ATOM 528 N N . VAL A 1 69 ? -15.907 11.810 -7.986 1.00 33.43 252 VAL A N 1
ATOM 529 C CA . VAL A 1 69 ? -16.686 11.485 -6.793 1.00 32.56 252 VAL A CA 1
ATOM 530 C C . VAL A 1 69 ? -18.139 11.844 -7.080 1.00 34.05 252 VAL A C 1
ATOM 531 O O . VAL A 1 69 ? -18.432 12.960 -7.513 1.00 33.93 252 VAL A O 1
ATOM 535 N N . GLU A 1 70 ? -19.051 10.910 -6.834 1.00 35.80 253 GLU A N 1
ATOM 536 C CA . GLU A 1 70 ? -20.460 11.161 -7.113 1.00 37.69 253 GLU A CA 1
ATOM 537 C C . GLU A 1 70 ? -21.406 10.270 -6.324 1.00 36.30 253 GLU A C 1
ATOM 538 O O . GLU A 1 70 ? -21.030 9.695 -5.304 1.00 36.73 253 GLU A O 1
ATOM 544 N N . GLY A 1 71 ? -22.642 10.172 -6.806 1.00 35.46 254 GLY A N 1
ATOM 545 C CA . GLY A 1 71 ? -23.643 9.345 -6.158 1.00 34.34 254 GLY A CA 1
ATOM 546 C C . GLY A 1 71 ? -23.882 9.654 -4.693 1.00 34.95 254 GLY A C 1
ATOM 547 O O . GLY A 1 71 ? -23.728 10.792 -4.251 1.00 34.22 254 GLY A O 1
ATOM 548 N N . GLU A 1 72 ? -24.262 8.626 -3.940 1.00 34.76 255 GLU A N 1
ATOM 549 C CA . GLU A 1 72 ? -24.535 8.759 -2.515 1.00 36.04 255 GLU A CA 1
ATOM 550 C C . GLU A 1 72 ? -23.288 9.135 -1.720 1.00 34.55 255 GLU A C 1
ATOM 551 O O . GLU A 1 72 ? -23.389 9.711 -0.640 1.00 34.66 255 GLU A O 1
ATOM 557 N N . ALA A 1 73 ? -22.111 8.808 -2.249 1.00 31.20 256 ALA A N 1
ATOM 558 C CA . ALA A 1 73 ? -20.869 9.145 -1.564 1.00 27.97 256 ALA A CA 1
ATOM 559 C C . ALA A 1 73 ? -20.686 10.659 -1.572 1.00 25.53 256 ALA A C 1
ATOM 560 O O . ALA A 1 73 ? -20.399 11.263 -0.541 1.00 22.63 256 ALA A O 1
ATOM 562 N N . LEU A 1 74 ? -20.850 11.277 -2.736 1.00 25.31 257 LEU A N 1
ATOM 563 C CA . LEU A 1 74 ? -20.698 12.725 -2.829 1.00 24.33 257 LEU A CA 1
ATOM 564 C C . LEU A 1 74 ? -21.705 13.398 -1.909 1.00 22.94 257 LEU A C 1
ATOM 565 O O . LEU A 1 74 ? -21.379 14.365 -1.229 1.00 23.12 257 LEU A O 1
ATOM 570 N N . ALA A 1 75 ? -22.923 12.866 -1.874 1.00 22.03 258 ALA A N 1
ATOM 571 C CA . ALA A 1 75 ? -23.990 13.432 -1.046 1.00 22.50 258 ALA A CA 1
ATOM 572 C C . ALA A 1 75 ? -23.683 13.505 0.453 1.00 22.18 258 ALA A C 1
ATOM 573 O O . ALA A 1 75 ? -23.810 14.572 1.061 1.00 23.28 258 ALA A O 1
ATOM 575 N N . THR A 1 76 ? -23.287 12.392 1.065 1.00 22.58 259 THR A N 1
ATOM 576 C CA . THR A 1 76 ? -23.004 12.426 2.498 1.00 22.64 259 THR A CA 1
ATOM 577 C C . THR A 1 76 ? -21.781 13.303 2.766 1.00 20.91 259 THR A C 1
ATOM 578 O O . THR A 1 76 ? -21.656 13.910 3.823 1.00 20.69 259 THR A O 1
ATOM 582 N N . LEU A 1 77 ? -20.895 13.387 1.781 1.00 20.30 260 LEU A N 1
ATOM 583 C CA . LEU A 1 7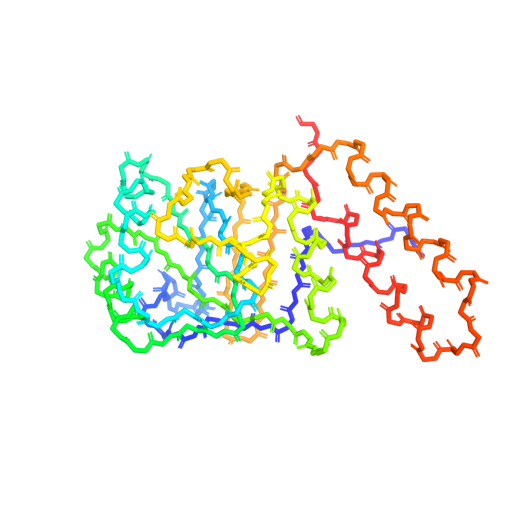7 ? -19.695 14.211 1.888 1.00 20.22 260 LEU A CA 1
ATOM 584 C C . LEU A 1 77 ? -20.159 15.668 1.975 1.00 21.59 260 LEU A C 1
ATOM 585 O O . LEU A 1 77 ? -19.742 16.430 2.863 1.00 19.28 260 LEU A O 1
ATOM 590 N N . VAL A 1 78 ? -21.038 16.045 1.050 1.00 20.68 261 VAL A N 1
ATOM 591 C CA . VAL A 1 78 ? -21.582 17.397 1.019 1.00 21.84 261 VAL A CA 1
ATOM 592 C C . VAL A 1 78 ? -22.320 17.717 2.313 1.00 20.91 261 VAL A C 1
ATOM 593 O O . VAL A 1 78 ? -22.035 18.712 2.964 1.00 21.21 261 VAL A O 1
ATOM 597 N N . VAL A 1 79 ? -23.270 16.864 2.675 1.00 21.98 262 VAL A N 1
ATOM 598 C CA . VAL A 1 79 ? -24.060 17.043 3.882 1.00 19.63 262 VAL A CA 1
ATOM 599 C C . VAL A 1 79 ? -23.221 17.232 5.135 1.00 22.19 262 VAL A C 1
ATOM 600 O O . VAL A 1 79 ? -23.430 18.173 5.896 1.00 23.10 262 VAL A O 1
ATOM 604 N N . ASN A 1 80 ? -22.273 16.334 5.357 1.00 22.86 263 ASN A N 1
ATOM 605 C CA . ASN A 1 80 ? -21.428 16.423 6.538 1.00 22.76 263 ASN A CA 1
ATOM 606 C C . ASN A 1 80 ? -20.456 17.597 6.494 1.00 23.49 263 ASN A C 1
ATOM 607 O O . ASN A 1 80 ? -19.946 18.017 7.531 1.00 21.22 263 ASN A O 1
ATOM 612 N N . ALA A 1 81 ? -20.203 18.129 5.299 1.00 23.90 264 ALA A N 1
ATOM 613 C CA . ALA A 1 81 ? -19.313 19.278 5.161 1.00 26.04 264 ALA A CA 1
ATOM 614 C C . ALA A 1 81 ? -20.096 20.536 5.566 1.00 28.44 264 ALA A C 1
ATOM 615 O O . ALA A 1 81 ? -19.531 21.493 6.109 1.00 28.16 264 ALA A O 1
ATOM 617 N N . ILE A 1 82 ? -21.399 20.522 5.294 1.00 28.68 265 ILE A N 1
ATOM 618 C CA . ILE A 1 82 ? -22.276 21.639 5.631 1.00 28.86 265 ILE A CA 1
ATOM 619 C C . ILE A 1 82 ? -22.500 21.681 7.140 1.00 30.19 265 ILE A C 1
ATOM 620 O O . ILE A 1 82 ? -22.409 22.741 7.760 1.00 29.38 265 ILE A O 1
ATOM 625 N N . ARG A 1 83 ? -22.798 20.522 7.722 1.00 31.26 266 ARG A N 1
ATOM 626 C CA . ARG A 1 83 ? -23.013 20.421 9.161 1.00 32.81 266 ARG A CA 1
ATOM 627 C C . ARG A 1 83 ? -21.688 20.651 9.859 1.00 32.89 266 ARG A C 1
ATOM 628 O O . ARG A 1 83 ? -21.647 21.072 11.011 1.00 33.60 266 ARG A O 1
ATOM 636 N N . LYS A 1 84 ? -20.608 20.365 9.140 1.00 34.90 267 LYS A N 1
ATOM 637 C CA . LYS A 1 84 ? -19.248 20.513 9.644 1.00 35.86 267 LYS A CA 1
ATOM 638 C C . LYS A 1 84 ? -18.908 19.367 10.588 1.00 35.43 267 LYS A C 1
ATOM 639 O O . LYS A 1 84 ? -18.097 19.519 11.490 1.00 37.28 267 LYS A O 1
ATOM 645 N N . THR A 1 85 ? -19.554 18.224 10.398 1.00 35.14 268 THR A N 1
ATOM 646 C CA . THR A 1 85 ? -19.263 17.060 11.225 1.00 35.72 268 THR A CA 1
ATOM 647 C C . THR A 1 85 ? -17.997 16.432 10.632 1.00 34.54 268 THR A C 1
ATOM 648 O O . THR A 1 85 ? -17.329 15.620 11.272 1.00 34.20 268 THR A O 1
ATOM 652 N N . LEU A 1 86 ? -17.686 16.825 9.396 1.00 31.57 269 LEU A N 1
ATOM 653 C CA . LEU A 1 86 ? -16.493 16.367 8.688 1.00 30.32 269 LEU A CA 1
ATOM 654 C C . LEU A 1 86 ? -16.178 17.352 7.561 1.00 30.11 269 LEU A C 1
ATOM 655 O O . LEU A 1 86 ? -16.663 17.212 6.437 1.00 27.62 269 LEU A O 1
ATOM 660 N N . LYS A 1 87 ? -15.374 18.359 7.884 1.00 29.39 270 LYS A N 1
ATOM 661 C CA . LYS A 1 87 ? -14.979 19.371 6.913 1.00 29.79 270 LYS A CA 1
ATOM 662 C C . LYS A 1 87 ? -14.154 18.693 5.827 1.00 29.75 270 LYS A C 1
ATOM 663 O O . LYS A 1 87 ? -13.056 18.200 6.089 1.00 30.85 270 LYS A O 1
ATOM 669 N N . ALA A 1 88 ? -14.683 18.673 4.608 1.00 28.01 271 ALA A N 1
ATOM 670 C CA . ALA A 1 88 ? -13.992 18.028 3.502 1.00 26.22 271 ALA A CA 1
ATOM 671 C C . ALA A 1 88 ? -14.226 18.689 2.154 1.00 24.82 271 ALA A C 1
ATOM 672 O O . ALA A 1 88 ? -15.077 19.567 2.006 1.00 24.76 271 ALA A O 1
ATOM 674 N N . VAL A 1 89 ? -13.453 18.244 1.171 1.00 24.09 272 VAL A N 1
ATOM 675 C CA . VAL A 1 89 ? -13.555 18.733 -0.197 1.00 24.77 272 VAL A CA 1
ATOM 676 C C . VAL A 1 89 ? -13.143 17.614 -1.133 1.00 23.64 272 VAL A C 1
ATOM 677 O O . VAL A 1 89 ? -12.159 16.919 -0.878 1.00 23.55 272 VAL A O 1
ATOM 681 N N . ALA A 1 90 ? -13.903 17.426 -2.203 1.00 22.39 273 ALA A N 1
ATOM 682 C CA . ALA A 1 90 ? -13.579 16.402 -3.185 1.00 23.66 273 ALA A CA 1
ATOM 683 C C . ALA A 1 90 ? -13.132 17.091 -4.473 1.00 25.48 273 ALA A C 1
ATOM 684 O O . ALA A 1 90 ? -13.759 18.050 -4.939 1.00 24.81 273 ALA A O 1
ATOM 686 N N . VAL A 1 91 ? -12.040 16.590 -5.034 1.00 25.19 274 VAL A N 1
ATOM 687 C CA . VAL A 1 91 ? -11.464 17.120 -6.256 1.00 26.72 274 VAL A CA 1
ATOM 688 C C . VAL A 1 91 ? -11.174 15.965 -7.207 1.00 29.32 274 VAL A C 1
ATOM 689 O O . VAL A 1 91 ? -10.989 14.824 -6.784 1.00 28.30 274 VAL A O 1
ATOM 693 N N . LYS A 1 92 ? -11.133 16.270 -8.496 1.00 30.98 275 LYS A N 1
ATOM 694 C CA . LYS A 1 92 ? -10.875 15.264 -9.505 1.00 32.65 275 LYS A CA 1
ATOM 695 C C . LYS A 1 92 ? -9.392 15.276 -9.878 1.00 33.18 275 LYS A C 1
ATOM 696 O O . LYS A 1 92 ? -8.744 16.322 -9.824 1.00 32.21 275 LYS A O 1
ATOM 702 N N . GLY A 1 93 ? -8.857 14.105 -10.222 1.00 33.88 276 GLY A N 1
ATOM 703 C CA . GLY A 1 93 ? -7.461 14.003 -10.621 1.00 36.35 276 GLY A CA 1
ATOM 704 C C . GLY A 1 93 ? -7.238 14.817 -11.882 1.00 36.86 276 GLY A C 1
ATOM 705 O O . GLY A 1 93 ? -8.099 14.836 -12.752 1.00 37.96 276 GLY A O 1
ATOM 706 N N . PRO A 1 94 ? -6.080 15.474 -12.026 1.00 39.02 277 PRO A N 1
ATOM 707 C CA . PRO A 1 94 ? -5.734 16.312 -13.181 1.00 40.55 277 PRO A CA 1
ATOM 708 C C . PRO A 1 94 ? -5.637 15.786 -14.614 1.00 43.15 277 PRO A C 1
ATOM 709 O O . PRO A 1 94 ? -6.365 16.264 -15.490 1.00 46.80 277 PRO A O 1
ATOM 713 N N . TYR A 1 95 ? -4.757 14.824 -14.875 1.00 42.63 278 TYR A N 1
ATOM 714 C CA . TYR A 1 95 ? -4.573 14.356 -16.254 1.00 41.66 278 TYR A CA 1
ATOM 715 C C . TYR A 1 95 ? -5.411 13.169 -16.708 1.00 39.60 278 TYR A C 1
ATOM 716 O O . TYR A 1 95 ? -6.571 13.038 -16.329 1.00 38.69 278 TYR A O 1
ATOM 725 N N . PHE A 1 96 ? -4.822 12.314 -17.538 1.00 39.72 279 PHE A N 1
ATOM 726 C CA . PHE A 1 96 ? -5.529 11.143 -18.049 1.00 41.12 279 PHE A CA 1
ATOM 727 C C . PHE A 1 96 ? -4.583 9.968 -18.312 1.00 41.76 279 PHE A C 1
ATOM 728 O O . PHE A 1 96 ? -3.357 10.128 -18.329 1.00 40.94 279 PHE A O 1
ATOM 736 N N . GLY A 1 97 ? -5.163 8.789 -18.521 1.00 42.15 280 GLY A N 1
ATOM 737 C CA . GLY A 1 97 ? -4.360 7.610 -18.788 1.00 42.15 280 GLY A CA 1
ATOM 738 C C . GLY A 1 97 ? -3.267 7.392 -17.759 1.00 42.36 280 GLY A C 1
ATOM 739 O O . GLY A 1 97 ? -3.457 7.661 -16.573 1.00 42.27 28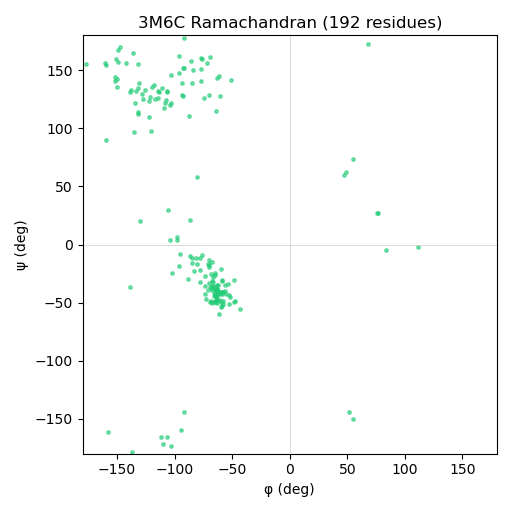0 GLY A O 1
ATOM 740 N N . ASP A 1 98 ? -2.117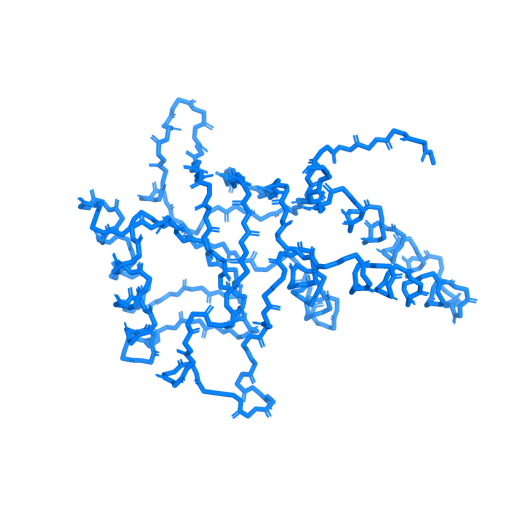 6.905 -18.212 1.00 42.92 281 ASP A N 1
ATOM 741 C CA . ASP A 1 98 ? -0.998 6.649 -17.316 1.00 42.51 281 ASP A CA 1
ATOM 742 C C . ASP A 1 98 ? -0.573 7.913 -16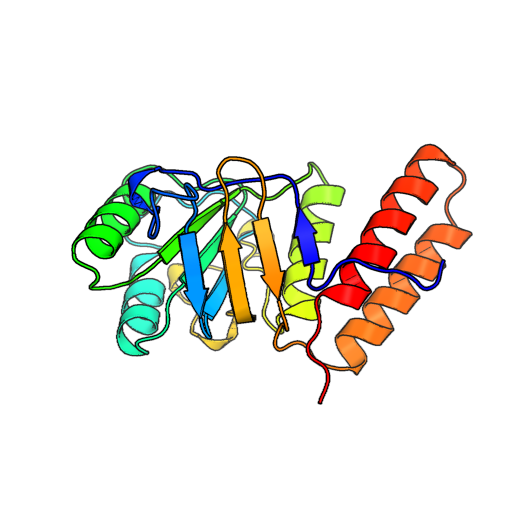.581 1.00 40.34 281 ASP A C 1
ATOM 743 O O . ASP A 1 98 ? -0.275 7.864 -15.392 1.00 39.13 281 ASP A O 1
ATOM 748 N N . ARG A 1 99 ? -0.551 9.042 -17.285 1.00 39.13 282 ARG A N 1
ATOM 749 C CA . ARG A 1 99 ? -0.173 10.314 -16.673 1.00 37.51 282 ARG A CA 1
ATOM 750 C C . ARG A 1 99 ? -1.058 10.625 -15.471 1.00 34.24 282 ARG A C 1
ATOM 751 O O . ARG A 1 99 ? -0.604 11.200 -14.485 1.00 34.52 282 ARG A O 1
ATOM 759 N N . ARG A 1 100 ? -2.323 10.242 -15.559 1.00 30.79 283 ARG A N 1
ATOM 760 C CA . ARG A 1 100 ? -3.257 10.496 -14.476 1.00 30.08 283 ARG A CA 1
ATOM 761 C C . ARG A 1 100 ? -2.897 9.679 -13.243 1.00 27.65 283 ARG A C 1
ATOM 762 O O . ARG A 1 100 ? -2.811 10.208 -12.133 1.00 24.37 283 ARG A O 1
ATOM 770 N N . LYS A 1 101 ? -2.701 8.382 -13.456 1.00 26.80 284 LYS A N 1
ATOM 771 C CA . LYS A 1 101 ? -2.352 7.454 -12.386 1.00 27.08 284 LYS A CA 1
ATOM 772 C C . LYS A 1 101 ? -0.978 7.791 -11.820 1.00 23.81 284 LYS A C 1
ATOM 773 O O . LYS A 1 101 ? -0.751 7.681 -10.615 1.00 19.91 284 LYS A O 1
ATOM 779 N N . ALA A 1 102 ? -0.071 8.213 -12.698 1.00 21.28 285 ALA A N 1
ATOM 780 C CA . ALA A 1 102 ? 1.277 8.574 -12.285 1.00 22.72 285 ALA A CA 1
ATOM 781 C C . ALA A 1 102 ? 1.258 9.819 -11.408 1.00 22.02 285 ALA A C 1
ATOM 782 O O . ALA A 1 102 ? 2.082 9.950 -10.508 1.00 23.85 285 ALA A O 1
ATOM 784 N N . PHE A 1 103 ? 0.317 10.729 -11.657 1.00 22.69 286 PHE A N 1
ATOM 785 C CA . PHE A 1 103 ? 0.252 11.941 -10.849 1.00 22.79 286 PHE A CA 1
ATOM 786 C C . PHE A 1 103 ? -0.293 11.666 -9.445 1.00 21.99 286 PHE A C 1
ATOM 787 O O . PHE A 1 103 ? 0.124 12.306 -8.486 1.00 22.05 286 PHE A O 1
ATOM 795 N N . LEU A 1 104 ? -1.239 10.737 -9.326 1.00 21.10 287 LEU A N 1
ATOM 796 C CA . LEU A 1 104 ? -1.765 10.381 -8.008 1.00 20.82 287 LEU A CA 1
ATOM 797 C C . LEU A 1 104 ? -0.602 9.778 -7.203 1.00 19.29 287 LEU A C 1
ATOM 798 O O . LEU A 1 104 ? -0.516 9.969 -5.986 1.00 17.48 287 LEU A O 1
ATOM 803 N N . GLU A 1 105 ? 0.286 9.054 -7.887 1.00 16.51 288 GLU A N 1
ATOM 804 C CA . GLU A 1 105 ? 1.441 8.454 -7.219 1.00 18.61 288 GLU A CA 1
ATOM 805 C C . GLU A 1 105 ? 2.385 9.567 -6.758 1.00 17.29 288 GLU A C 1
ATOM 806 O O . GLU A 1 105 ? 3.009 9.470 -5.696 1.00 18.91 288 GLU A O 1
ATOM 812 N N . ASP A 1 106 ? 2.472 10.628 -7.554 1.00 17.14 289 ASP A N 1
ATOM 813 C CA . ASP A 1 106 ? 3.302 11.777 -7.201 1.00 17.00 289 ASP A CA 1
ATOM 814 C C . ASP A 1 106 ? 2.728 12.390 -5.920 1.00 15.17 289 ASP A C 1
ATOM 815 O O . ASP A 1 106 ? 3.457 12.674 -4.975 1.00 14.73 289 ASP A O 1
ATOM 820 N N . LEU A 1 107 ? 1.413 12.586 -5.902 1.00 15.85 290 LEU A N 1
ATOM 821 C CA . LEU A 1 107 ? 0.744 13.171 -4.749 1.00 15.67 290 LEU A CA 1
ATOM 822 C C . LEU A 1 107 ? 0.945 12.316 -3.504 1.00 15.16 290 LEU A C 1
ATOM 823 O O . LEU A 1 107 ? 1.173 12.837 -2.414 1.00 15.52 290 LEU A O 1
ATOM 828 N N . ALA A 1 108 ? 0.851 11.003 -3.671 1.00 14.71 291 ALA A N 1
ATOM 829 C CA . ALA A 1 108 ? 1.030 10.087 -2.554 1.00 14.92 291 ALA A CA 1
ATOM 830 C C . ALA A 1 108 ? 2.463 10.196 -2.053 1.00 16.18 291 ALA A C 1
ATOM 831 O O . ALA A 1 108 ? 2.710 10.159 -0.845 1.00 17.43 291 ALA A O 1
ATOM 833 N N . VAL A 1 109 ? 3.411 10.347 -2.976 1.00 15.68 292 VAL A N 1
ATOM 834 C CA . VAL A 1 109 ? 4.811 10.471 -2.578 1.00 15.03 292 VAL A CA 1
ATOM 835 C C . VAL A 1 109 ? 5.052 11.724 -1.729 1.00 16.66 292 VAL A C 1
ATOM 836 O O . VAL A 1 109 ? 5.641 11.644 -0.647 1.00 17.09 292 VAL A O 1
ATOM 840 N N . VAL A 1 110 ? 4.585 12.879 -2.199 1.00 16.30 293 VAL A N 1
ATOM 841 C CA . VAL A 1 110 ? 4.821 14.112 -1.449 1.00 16.80 293 VAL A CA 1
ATOM 842 C C . VAL A 1 110 ? 3.989 14.254 -0.182 1.00 15.33 293 VAL A C 1
ATOM 843 O O . VAL A 1 110 ? 4.411 14.930 0.755 1.00 15.83 293 VAL A O 1
ATOM 847 N N . THR A 1 111 ? 2.815 13.628 -0.142 1.00 15.12 294 THR A N 1
ATOM 848 C CA . THR A 1 111 ? 1.966 13.732 1.041 1.00 15.09 294 THR A CA 1
ATOM 849 C C . THR A 1 111 ? 2.156 12.570 2.016 1.00 14.73 294 THR A C 1
ATOM 850 O O . THR A 1 111 ? 1.638 12.594 3.124 1.00 14.10 294 THR A O 1
ATOM 854 N N . GLY A 1 112 ? 2.908 11.558 1.595 1.00 16.25 295 GLY A N 1
ATOM 855 C CA . GLY A 1 112 ? 3.175 10.417 2.455 1.00 15.88 295 GLY A CA 1
ATOM 856 C C . GLY A 1 112 ? 2.002 9.473 2.587 1.00 19.56 295 GLY A C 1
ATOM 857 O O . GLY A 1 112 ? 1.852 8.795 3.605 1.00 19.58 295 GLY A O 1
ATOM 858 N N . GLY A 1 113 ? 1.156 9.441 1.564 1.00 18.54 296 GLY A N 1
ATOM 859 C CA . GLY A 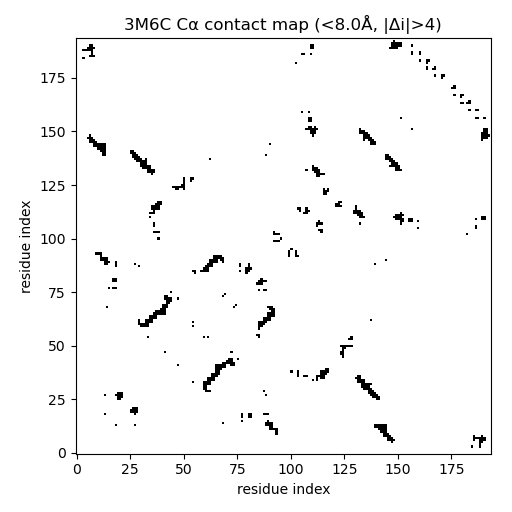1 113 ? 0.007 8.566 1.595 1.00 18.63 296 GLY A CA 1
ATOM 860 C C . GLY A 1 113 ? 0.226 7.399 0.652 1.00 20.71 296 GLY A C 1
ATOM 861 O O . GLY A 1 113 ? 1.348 7.152 0.199 1.00 17.39 296 GLY A O 1
ATOM 862 N N . GLN A 1 114 ? -0.851 6.679 0.355 1.00 21.01 297 GLN A N 1
ATOM 863 C CA . GLN A 1 114 ? -0.795 5.527 -0.538 1.00 21.68 297 GLN A CA 1
ATOM 864 C C . GLN A 1 114 ? -2.017 5.570 -1.446 1.00 19.20 297 GLN A C 1
ATOM 865 O O . GLN A 1 114 ? -3.130 5.753 -0.970 1.00 20.75 297 GLN A O 1
ATOM 871 N N . VAL A 1 115 ? -1.819 5.406 -2.750 1.00 17.17 298 VAL A N 1
ATOM 872 C CA . VAL A 1 115 ? -2.944 5.435 -3.671 1.00 16.35 298 VAL A CA 1
ATOM 873 C C . VAL A 1 115 ? -3.812 4.189 -3.501 1.00 17.68 298 VAL A C 1
ATOM 874 O O . VAL A 1 115 ? -3.308 3.058 -3.497 1.00 15.46 298 VAL A O 1
ATOM 878 N N . VAL A 1 116 ? -5.117 4.401 -3.337 1.00 16.82 299 VAL A N 1
ATOM 879 C CA . VAL A 1 116 ? -6.047 3.288 -3.189 1.00 16.66 299 VAL A CA 1
ATOM 880 C C . VAL A 1 116 ? -6.449 2.886 -4.608 1.00 18.82 299 VAL A C 1
ATOM 881 O O . VAL A 1 116 ? -7.146 3.623 -5.303 1.00 17.57 299 VAL A O 1
ATOM 885 N N . ASN A 1 117 ? -5.992 1.714 -5.036 1.00 19.00 300 ASN A N 1
ATOM 886 C CA . ASN A 1 117 ? -6.268 1.241 -6.386 1.00 21.09 300 ASN A CA 1
ATOM 887 C C . ASN A 1 117 ? -7.014 -0.089 -6.435 1.00 21.18 300 ASN A C 1
ATOM 888 O O . ASN A 1 117 ? -6.408 -1.163 -6.312 1.00 18.38 300 ASN A O 1
ATOM 893 N N . PRO A 1 118 ? -8.348 -0.032 -6.608 1.00 21.19 301 PRO A N 1
ATOM 894 C CA . PRO A 1 118 ? -9.181 -1.239 -6.678 1.00 22.47 301 PRO A CA 1
ATOM 895 C C . PRO A 1 118 ? -8.739 -2.159 -7.827 1.00 24.25 301 PRO A C 1
ATOM 896 O O . PRO A 1 118 ? -8.870 -3.377 -7.734 1.00 23.27 301 PRO A O 1
ATOM 900 N N . ASP A 1 119 ? -8.228 -1.568 -8.907 1.00 23.40 302 ASP A N 1
ATOM 901 C CA . ASP A 1 119 ? -7.755 -2.337 -10.062 1.00 28.40 302 ASP A CA 1
ATOM 902 C C . ASP A 1 119 ? -6.557 -3.207 -9.702 1.00 27.18 302 ASP A C 1
ATOM 903 O O . ASP A 1 119 ? -6.303 -4.220 -10.349 1.00 27.01 302 ASP A O 1
ATOM 908 N N . ALA A 1 120 ? -5.811 -2.785 -8.686 1.00 25.25 303 ALA A N 1
ATOM 909 C CA . ALA A 1 120 ? -4.642 -3.521 -8.231 1.00 23.98 303 ALA A CA 1
ATOM 910 C C . ALA A 1 120 ? -5.093 -4.563 -7.220 1.00 23.49 303 ALA A C 1
ATOM 911 O O . ALA A 1 120 ? -4.318 -5.433 -6.829 1.00 26.06 303 ALA A O 1
ATOM 913 N N . GLY A 1 121 ? -6.353 -4.471 -6.802 1.00 22.45 304 GLY A N 1
ATOM 914 C CA . GLY A 1 121 ? -6.885 -5.434 -5.852 1.00 19.93 304 GLY A CA 1
ATOM 915 C C . GLY A 1 121 ? -7.200 -4.887 -4.470 1.00 19.30 304 GLY A C 1
ATOM 916 O O . GLY A 1 121 ? -7.695 -5.622 -3.624 1.00 17.65 304 GLY A O 1
ATOM 917 N N . MET A 1 122 ? -6.918 -3.607 -4.236 1.00 18.65 305 MET A N 1
ATOM 918 C CA . MET A 1 122 ? -7.197 -2.988 -2.939 1.00 20.18 305 MET A CA 1
ATOM 919 C C . MET A 1 122 ? -8.700 -2.795 -2.775 1.00 19.91 305 MET A C 1
ATOM 920 O O . MET A 1 122 ? -9.425 -2.727 -3.761 1.00 18.58 305 MET A O 1
ATOM 925 N N . VAL A 1 123 ? -9.168 -2.720 -1.534 1.00 18.65 306 VAL A N 1
ATOM 926 C CA . VAL A 1 123 ? -10.591 -2.514 -1.278 1.00 22.31 306 VAL A CA 1
ATOM 927 C C . VAL A 1 123 ? -10.781 -1.392 -0.253 1.00 21.71 306 VAL A C 1
ATOM 928 O O . VAL A 1 123 ? -10.373 -1.500 0.900 1.00 20.24 306 VAL A O 1
ATOM 932 N N . LEU A 1 124 ? -11.378 -0.299 -0.723 1.00 20.83 307 LEU A N 1
ATOM 933 C CA . LEU A 1 124 ? -11.616 0.895 0.081 1.00 22.53 307 LEU A CA 1
ATOM 934 C C . LEU A 1 124 ? -12.219 0.586 1.451 1.00 23.15 307 LEU A C 1
ATOM 935 O O . LEU A 1 124 ? -11.747 1.080 2.475 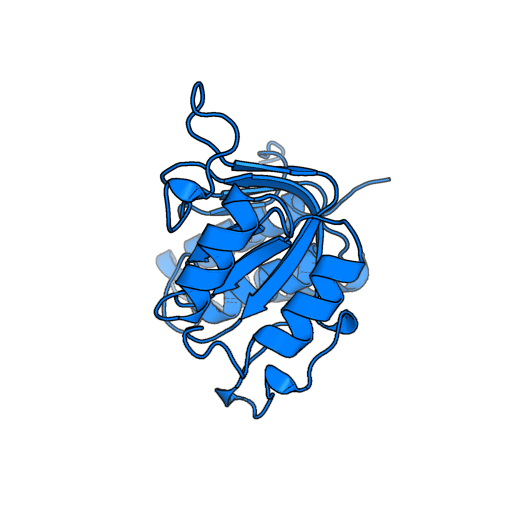1.00 23.98 307 LEU A O 1
ATOM 940 N N . ARG A 1 125 ? -13.264 -0.232 1.450 1.00 22.97 308 ARG A N 1
ATOM 941 C CA . ARG A 1 125 ? -13.952 -0.625 2.667 1.00 25.25 308 ARG A CA 1
ATOM 942 C C . ARG A 1 125 ? -13.019 -1.099 3.776 1.00 25.92 308 ARG A C 1
ATOM 943 O O . ARG A 1 125 ? -13.322 -0.921 4.949 1.00 24.89 308 ARG A O 1
ATOM 951 N N . GLU A 1 126 ? -11.882 -1.694 3.419 1.00 26.33 309 GLU A N 1
ATOM 952 C CA . GLU A 1 126 ? -10.976 -2.183 4.448 1.00 28.36 309 GLU A CA 1
ATOM 953 C C . GLU A 1 126 ? -9.713 -1.369 4.724 1.00 27.76 309 GLU A C 1
ATOM 954 O O . GLU A 1 126 ? -8.894 -1.775 5.543 1.00 27.77 309 GLU A O 1
ATOM 960 N N . VAL A 1 127 ? -9.544 -0.223 4.073 1.00 26.89 310 VAL A N 1
ATOM 961 C CA . VAL A 1 127 ? -8.346 0.573 4.338 1.00 26.68 310 VAL A CA 1
ATOM 962 C C . VAL A 1 127 ? -8.531 1.468 5.559 1.00 26.50 310 VAL A C 1
ATOM 963 O O . VAL A 1 127 ? -9.643 1.896 5.873 1.00 27.02 310 VAL A O 1
ATOM 967 N N . GLY A 1 128 ? -7.432 1.740 6.251 1.00 26.76 311 GLY A N 1
ATOM 968 C CA . GLY A 1 128 ? -7.491 2.592 7.420 1.00 26.97 311 GLY A CA 1
ATOM 969 C C . GLY A 1 128 ? -6.783 3.912 7.175 1.00 28.17 311 GLY A C 1
ATOM 970 O O . GLY A 1 128 ? -6.464 4.264 6.031 1.00 27.15 311 GLY A O 1
ATOM 971 N N . LEU A 1 129 ? -6.524 4.638 8.257 1.00 28.10 312 LEU A N 1
ATOM 972 C CA . LEU A 1 129 ? -5.854 5.931 8.190 1.00 27.76 312 LEU A CA 1
ATOM 973 C C . LEU A 1 129 ? -4.452 5.866 7.575 1.00 26.91 312 LEU A C 1
ATOM 974 O O . LEU A 1 129 ? -3.934 6.870 7.094 1.00 26.08 312 LEU A O 1
ATOM 979 N N . GLU A 1 130 ? -3.851 4.682 7.580 1.00 26.32 313 GLU A N 1
ATOM 980 C CA . GLU A 1 130 ? -2.501 4.494 7.053 1.00 27.43 313 GLU A CA 1
ATOM 981 C C . GLU A 1 130 ? -2.326 4.871 5.579 1.00 26.16 313 GLU A C 1
ATOM 982 O O . GLU A 1 130 ? -1.248 5.306 5.154 1.00 25.18 313 GLU A O 1
ATOM 988 N N . VAL A 1 131 ? -3.393 4.711 4.810 1.00 22.96 314 VAL A N 1
ATOM 989 C CA . VAL A 1 131 ? -3.373 4.991 3.380 1.00 21.40 314 VAL A CA 1
ATOM 990 C C . VAL A 1 131 ? -3.455 6.491 3.084 1.00 19.74 314 VAL A C 1
ATOM 991 O O . VAL A 1 131 ? -3.219 6.921 1.950 1.00 16.42 314 VAL A O 1
ATOM 995 N N . LEU A 1 132 ? -3.763 7.278 4.115 1.00 16.99 315 LEU A N 1
ATOM 996 C CA . LEU A 1 132 ? -3.919 8.723 3.963 1.00 16.07 315 LEU A CA 1
ATOM 997 C C . LEU A 1 132 ? -2.648 9.563 4.043 1.00 17.50 315 LEU A C 1
ATOM 998 O O . LEU A 1 132 ? -1.763 9.323 4.874 1.00 14.75 315 LEU A O 1
ATOM 1003 N N . GLY A 1 133 ? -2.571 10.554 3.161 1.00 15.33 316 GLY A N 1
ATOM 1004 C CA . GLY A 1 133 ? -1.447 11.454 3.172 1.00 17.19 316 GLY A CA 1
ATOM 1005 C C . GLY A 1 133 ? -1.846 12.618 4.060 1.00 18.81 316 GLY A C 1
ATOM 1006 O O . GLY A 1 133 ? -2.968 12.654 4.570 1.00 17.14 316 GLY A O 1
ATOM 1007 N N . SER A 1 134 ? -0.935 13.565 4.253 1.00 19.24 317 SER A N 1
ATOM 1008 C CA . SER A 1 134 ? -1.212 14.732 5.080 1.00 21.36 317 SER A CA 1
ATOM 1009 C C . SER A 1 134 ? -0.557 15.962 4.464 1.00 21.79 317 SER A C 1
ATOM 1010 O O . SER A 1 134 ? 0.410 15.847 3.706 1.00 20.26 317 SER A O 1
ATOM 1013 N N . ALA A 1 135 ? -1.093 17.134 4.788 1.00 22.43 318 ALA A N 1
ATOM 1014 C CA . ALA A 1 135 ? -0.555 18.394 4.281 1.00 23.36 318 ALA A CA 1
ATOM 1015 C C . ALA A 1 135 ? -0.857 19.492 5.291 1.00 25.86 318 ALA A C 1
ATOM 1016 O O . ALA A 1 135 ? -1.906 19.482 5.935 1.00 26.25 318 ALA A O 1
ATOM 1018 N N . ARG A 1 136 ? 0.062 20.435 5.439 1.00 26.22 319 ARG A N 1
ATOM 1019 C CA . ARG A 1 136 ? -0.149 21.517 6.390 1.00 28.40 319 ARG A CA 1
ATOM 1020 C C . ARG A 1 136 ? -1.311 22.395 5.941 1.00 27.01 319 ARG A C 1
ATOM 1021 O O . ARG A 1 136 ? -2.092 22.879 6.761 1.00 25.29 319 ARG A O 1
ATOM 1029 N N . ARG A 1 137 ? -1.443 22.578 4.632 1.00 27.17 320 ARG A N 1
ATOM 1030 C CA . ARG A 1 137 ? -2.505 23.415 4.104 1.00 28.51 320 ARG A CA 1
ATOM 1031 C C . ARG A 1 137 ? -2.977 22.976 2.719 1.00 27.57 320 ARG A C 1
ATOM 1032 O O . ARG A 1 137 ? -2.183 22.541 1.891 1.00 26.99 320 ARG A O 1
ATOM 1040 N N . VAL A 1 138 ? -4.283 23.090 2.487 1.00 25.76 321 VAL A N 1
ATOM 1041 C CA . VAL A 1 138 ? -4.888 22.747 1.207 1.00 23.93 321 VAL A CA 1
ATOM 1042 C C . VAL A 1 138 ? -5.840 23.876 0.807 1.00 24.57 321 VAL A C 1
ATOM 1043 O O . VAL A 1 138 ? -6.640 24.346 1.615 1.00 23.88 321 VAL A O 1
ATOM 1047 N N . VAL A 1 139 ? -5.732 24.324 -0.438 1.00 24.39 322 VAL A N 1
ATOM 1048 C CA . VAL A 1 139 ? -6.593 25.385 -0.945 1.00 24.52 322 VAL A CA 1
ATOM 1049 C C . VAL A 1 139 ? -7.163 24.957 -2.286 1.00 24.60 322 VAL A C 1
ATOM 1050 O O . VAL A 1 139 ? -6.439 24.823 -3.270 1.00 24.11 322 VAL A O 1
ATOM 1054 N N . VAL A 1 140 ? -8.464 24.721 -2.317 1.00 25.69 323 VAL A N 1
ATOM 1055 C CA . VAL A 1 140 ? -9.118 24.314 -3.546 1.00 26.98 323 VAL A CA 1
ATOM 1056 C C . VAL A 1 140 ? -9.952 25.469 -4.060 1.00 30.29 323 VAL A C 1
ATOM 1057 O O . VAL A 1 140 ? -10.803 25.995 -3.338 1.00 28.71 323 VAL A O 1
ATOM 1061 N N . SER A 1 141 ? -9.693 25.864 -5.304 1.00 30.19 324 SER A N 1
ATOM 1062 C CA . SER A 1 141 ? -10.427 26.949 -5.929 1.00 32.39 324 SER A CA 1
ATOM 1063 C C . SER A 1 141 ? -11.436 26.353 -6.888 1.00 32.86 324 SER A C 1
ATOM 1064 O O . SER A 1 141 ? -11.601 25.134 -6.949 1.00 31.88 324 SER A O 1
ATOM 1067 N N . LYS A 1 142 ? -12.093 27.216 -7.651 1.00 32.98 325 LYS A N 1
ATOM 1068 C CA . LYS A 1 142 ? -13.085 26.770 -8.608 1.00 35.48 325 LYS A CA 1
ATOM 1069 C C . LYS A 1 142 ? -12.462 25.901 -9.693 1.00 34.82 325 LYS A C 1
ATOM 1070 O O . LYS A 1 142 ? -13.048 24.906 -10.110 1.00 34.52 325 LYS A O 1
ATOM 1076 N N . ASP A 1 143 ? -11.270 26.263 -10.152 1.00 36.47 326 ASP A N 1
ATOM 1077 C CA . ASP A 1 143 ? -10.633 25.476 -11.204 1.00 39.17 326 ASP A CA 1
ATOM 1078 C C . ASP A 1 143 ? -9.182 25.053 -10.971 1.00 37.90 326 ASP A C 1
ATOM 1079 O O . ASP A 1 143 ? -8.474 24.715 -11.918 1.00 38.33 326 ASP A O 1
ATOM 1084 N N . ASP A 1 144 ? -8.739 25.053 -9.719 1.00 36.59 327 ASP A N 1
ATOM 1085 C CA . ASP A 1 144 ? -7.375 24.630 -9.414 1.00 36.08 327 ASP A CA 1
ATOM 1086 C C . ASP A 1 144 ? -7.230 24.231 -7.946 1.00 33.83 327 ASP A C 1
ATOM 1087 O O . ASP A 1 144 ? -7.987 24.688 -7.089 1.00 33.44 327 ASP A O 1
ATOM 1092 N N . THR A 1 145 ? -6.253 23.371 -7.673 1.00 30.14 328 THR A N 1
ATOM 1093 C CA . THR A 1 145 ? -5.979 22.890 -6.327 1.00 26.77 328 THR A CA 1
ATOM 1094 C C . THR A 1 145 ? -4.496 23.029 -6.019 1.00 26.70 328 THR A C 1
ATOM 1095 O O . THR A 1 145 ? -3.646 22.762 -6.871 1.00 28.62 328 THR A O 1
ATOM 1099 N N . VAL A 1 146 ? -4.193 23.455 -4.801 1.00 24.64 329 VAL A N 1
ATOM 1100 C CA . VAL A 1 146 ? -2.817 23.609 -4.356 1.00 25.39 329 VAL A CA 1
ATOM 1101 C C . VAL A 1 146 ? -2.692 22.938 -2.999 1.00 25.91 329 VAL A C 1
ATOM 1102 O O . VAL A 1 146 ? -3.549 23.105 -2.127 1.00 24.65 329 VAL A O 1
ATOM 1106 N N . ILE A 1 147 ? -1.627 22.162 -2.836 1.00 24.25 330 ILE A N 1
ATOM 1107 C CA . ILE A 1 147 ? -1.365 21.463 -1.590 1.00 23.74 330 ILE A CA 1
ATOM 1108 C C . ILE A 1 147 ? 0.001 21.925 -1.094 1.00 23.58 330 ILE A C 1
ATOM 1109 O O . ILE A 1 147 ? 0.988 21.858 -1.828 1.00 19.64 330 ILE A O 1
ATOM 1114 N N . VAL A 1 148 ? 0.040 22.387 0.152 1.00 23.58 331 VAL A N 1
ATOM 1115 C CA . VAL A 1 148 ? 1.258 22.912 0.760 1.00 25.58 331 VAL A CA 1
ATOM 1116 C C . VAL A 1 148 ? 1.807 22.082 1.917 1.00 26.62 331 VAL A C 1
ATOM 1117 O O . VAL A 1 148 ? 1.075 21.718 2.846 1.00 26.39 331 VAL A O 1
ATOM 1121 N N . ASP A 1 149 ? 3.109 21.808 1.847 1.00 26.27 332 ASP A N 1
ATOM 1122 C CA . ASP A 1 149 ? 3.832 21.043 2.855 1.00 26.69 332 ASP A CA 1
ATOM 1123 C C . ASP A 1 149 ? 3.249 19.653 3.155 1.00 25.36 332 ASP A C 1
ATOM 1124 O O . ASP A 1 149 ? 2.650 19.435 4.209 1.00 23.63 332 ASP A O 1
ATOM 1129 N N . GLY A 1 150 ? 3.441 18.718 2.226 1.00 24.39 333 GLY A N 1
ATOM 1130 C CA . GLY A 1 150 ? 2.944 17.364 2.412 1.00 21.02 333 GLY A CA 1
ATOM 1131 C C . GLY A 1 150 ? 3.804 16.578 3.389 1.00 18.59 333 GLY A C 1
ATOM 1132 O O . GLY A 1 150 ? 4.964 16.923 3.623 1.00 18.81 333 GLY A O 1
ATOM 1133 N N . GLY A 1 151 ? 3.241 15.512 3.947 1.00 17.75 334 GLY A N 1
ATOM 1134 C CA . GLY A 1 151 ? 3.966 14.697 4.909 1.00 16.69 334 GLY A CA 1
ATOM 1135 C C . GLY A 1 151 ? 4.846 13.589 4.349 1.00 16.52 334 GLY A C 1
ATOM 1136 O O . GLY A 1 151 ? 5.185 12.649 5.072 1.00 15.61 334 GLY A O 1
ATOM 1137 N N . GLY A 1 152 ? 5.239 13.699 3.082 1.00 13.74 335 GLY A N 1
ATOM 1138 C CA . GLY A 1 152 ? 6.076 12.668 2.475 1.00 16.70 335 GLY A CA 1
ATOM 1139 C C . GLY A 1 152 ? 7.495 12.593 3.013 1.00 17.31 335 GLY A C 1
ATOM 1140 O O . GLY A 1 152 ? 7.981 13.550 3.618 1.00 19.79 335 GLY A O 1
ATOM 1141 N N . THR A 1 153 ? 8.160 11.457 2.793 1.00 16.82 336 THR A N 1
ATOM 1142 C CA . THR A 1 153 ? 9.531 11.252 3.264 1.00 17.42 336 THR A CA 1
ATOM 1143 C C . THR A 1 153 ? 10.568 11.782 2.279 1.00 16.75 336 THR A C 1
ATOM 1144 O O . THR A 1 153 ? 10.305 11.923 1.083 1.00 16.50 336 THR A O 1
ATOM 1148 N N . ALA A 1 154 ? 11.759 12.060 2.790 1.00 16.97 337 ALA A N 1
ATOM 1149 C CA . ALA A 1 154 ? 12.838 12.581 1.965 1.00 18.23 337 ALA A CA 1
ATOM 1150 C C . ALA A 1 154 ? 13.247 11.575 0.886 1.00 17.25 337 ALA A C 1
ATOM 1151 O O . ALA A 1 154 ? 13.433 11.944 -0.273 1.00 18.02 337 ALA A O 1
ATOM 1153 N N . GLU A 1 155 ? 13.373 10.306 1.252 1.00 15.86 338 GLU A N 1
ATOM 1154 C CA . GLU A 1 155 ? 13.777 9.310 0.267 1.00 18.54 338 GLU A CA 1
ATOM 1155 C C . GLU A 1 155 ? 12.734 9.020 -0.805 1.00 16.49 338 GLU A C 1
ATOM 1156 O O . GLU A 1 155 ? 13.089 8.781 -1.955 1.00 16.17 338 GLU A O 1
ATOM 1162 N N . ALA A 1 156 ? 11.456 9.023 -0.439 1.00 14.61 339 ALA A N 1
ATOM 1163 C CA . ALA A 1 156 ? 10.410 8.757 -1.420 1.00 14.32 339 ALA A CA 1
ATOM 1164 C C . ALA A 1 156 ? 10.436 9.875 -2.454 1.00 15.45 339 ALA A C 1
ATOM 1165 O O . ALA A 1 156 ? 10.388 9.626 -3.659 1.00 14.14 339 ALA A O 1
ATOM 1167 N N . VAL A 1 157 ? 10.536 11.110 -1.979 1.00 15.17 340 VAL A N 1
ATOM 1168 C CA . VAL A 1 157 ? 10.577 12.249 -2.878 1.00 17.02 340 VAL A CA 1
ATOM 1169 C C . VAL A 1 157 ? 11.841 12.218 -3.739 1.00 18.06 340 VAL A C 1
ATOM 1170 O O . VAL A 1 157 ? 11.759 12.368 -4.959 1.00 18.29 340 VAL A O 1
ATOM 1174 N N . ALA A 1 158 ? 13.001 12.009 -3.114 1.00 18.71 341 ALA A N 1
ATOM 1175 C CA . ALA A 1 158 ? 14.266 11.969 -3.858 1.00 18.94 341 ALA A CA 1
ATOM 1176 C C . ALA A 1 158 ? 14.247 10.870 -4.918 1.00 18.76 341 ALA A C 1
ATOM 1177 O O . ALA A 1 158 ? 14.696 11.078 -6.047 1.00 19.88 341 ALA A O 1
ATOM 1179 N N . ASN A 1 159 ? 13.729 9.704 -4.551 1.00 17.63 342 ASN A N 1
ATOM 1180 C CA . ASN A 1 159 ? 13.644 8.583 -5.475 1.00 18.05 342 ASN A CA 1
ATOM 1181 C C . ASN A 1 159 ? 12.712 8.891 -6.646 1.00 18.32 342 ASN A C 1
ATOM 1182 O O . ASN A 1 159 ? 13.029 8.593 -7.798 1.00 18.66 342 ASN A O 1
ATOM 1187 N N . ARG A 1 160 ? 11.562 9.486 -6.351 1.00 17.31 343 ARG A N 1
ATOM 1188 C CA . ARG A 1 160 ? 10.603 9.818 -7.395 1.00 17.59 343 ARG A CA 1
ATOM 1189 C C . ARG A 1 160 ? 11.232 10.825 -8.354 1.00 18.78 343 ARG A C 1
ATOM 1190 O O . ARG A 1 160 ? 11.045 10.734 -9.564 1.00 17.19 343 ARG A O 1
ATOM 1198 N N . ALA A 1 161 ? 11.981 11.781 -7.803 1.00 19.38 344 ALA A N 1
ATOM 1199 C CA . ALA A 1 161 ? 12.651 12.796 -8.611 1.00 20.39 344 ALA A CA 1
ATOM 1200 C C . ALA A 1 161 ? 13.689 12.127 -9.514 1.00 21.34 344 ALA A C 1
ATOM 1201 O O . ALA A 1 161 ? 13.795 12.457 -10.699 1.00 20.56 344 ALA A O 1
ATOM 1203 N N . LYS A 1 162 ? 14.452 11.190 -8.954 1.00 20.69 345 LYS A N 1
ATOM 1204 C CA . LYS A 1 162 ? 15.459 10.463 -9.731 1.00 21.37 345 LYS A CA 1
ATOM 1205 C C . LYS A 1 162 ? 14.774 9.662 -10.833 1.00 21.23 345 LYS A C 1
ATOM 1206 O O . LYS A 1 162 ? 15.282 9.548 -11.949 1.00 18.95 345 LYS A O 1
ATOM 1212 N N . HIS A 1 163 ? 13.618 9.100 -10.502 1.00 21.85 346 HIS A N 1
ATOM 1213 C CA . HIS A 1 163 ? 12.838 8.314 -11.443 1.00 22.59 346 HIS A CA 1
ATOM 1214 C C . HIS A 1 163 ? 12.395 9.202 -12.606 1.00 21.55 346 HIS A C 1
ATOM 1215 O O . HIS A 1 163 ? 12.558 8.831 -13.768 1.00 20.80 346 HIS A O 1
ATOM 1222 N N . LEU A 1 164 ? 11.862 10.380 -12.294 1.00 18.46 347 LEU A N 1
ATOM 1223 C CA . LEU A 1 164 ? 11.424 11.313 -13.330 1.00 19.84 347 LEU A CA 1
ATOM 1224 C C . LEU A 1 164 ? 12.589 11.784 -14.207 1.00 20.50 347 LEU A C 1
ATOM 1225 O O . LEU A 1 164 ? 12.446 11.892 -15.427 1.00 17.52 347 LEU A O 1
ATOM 1230 N N . ARG A 1 165 ? 13.739 12.063 -13.599 1.00 20.90 348 ARG A N 1
ATOM 1231 C CA . ARG A 1 165 ? 14.895 12.491 -14.390 1.00 24.36 348 ARG A CA 1
ATOM 1232 C C . ARG A 1 165 ? 15.325 11.381 -15.348 1.00 24.76 348 ARG A C 1
ATOM 1233 O O . ARG A 1 165 ? 15.711 11.652 -16.483 1.00 25.76 348 ARG A O 1
ATOM 1241 N N . ALA A 1 166 ? 15.263 10.133 -14.893 1.00 22.84 349 ALA A N 1
ATOM 1242 C CA . ALA A 1 166 ? 15.639 9.009 -15.744 1.00 24.00 349 ALA A CA 1
ATOM 1243 C C . ALA A 1 166 ? 14.656 8.898 -16.915 1.00 24.94 349 ALA A C 1
ATOM 1244 O O . ALA A 1 166 ? 15.051 8.653 -18.056 1.00 24.37 349 ALA A O 1
ATOM 1246 N N . GLU A 1 167 ? 13.371 9.075 -16.627 1.00 26.25 350 GLU A N 1
ATOM 1247 C CA . GLU A 1 167 ? 12.348 9.007 -17.664 1.00 27.12 350 GLU A CA 1
ATOM 1248 C C . GLU A 1 167 ? 12.581 10.109 -18.693 1.00 26.84 350 GLU A C 1
ATOM 1249 O O . GLU A 1 167 ? 12.339 9.923 -19.878 1.00 24.95 350 GLU A O 1
ATOM 1255 N N . ILE A 1 168 ? 13.057 11.256 -18.229 1.00 27.60 351 ILE A N 1
ATOM 1256 C CA . ILE A 1 168 ? 13.320 12.386 -19.111 1.00 29.30 351 ILE A CA 1
ATOM 1257 C C . ILE A 1 168 ? 14.477 12.109 -20.071 1.00 31.80 351 ILE A C 1
ATOM 1258 O O . ILE A 1 168 ? 14.432 12.511 -21.234 1.00 30.75 351 ILE A O 1
ATOM 1263 N N . ASP A 1 169 ? 15.505 11.416 -19.590 1.00 35.06 352 ASP A N 1
ATOM 1264 C CA . ASP A 1 169 ? 16.656 11.106 -20.428 1.00 38.68 352 ASP A CA 1
ATOM 1265 C C . ASP A 1 169 ? 16.407 9.951 -21.398 1.00 38.99 352 ASP A C 1
ATOM 1266 O O . ASP A 1 169 ? 17.089 9.836 -22.414 1.00 40.16 352 ASP A O 1
ATOM 1271 N N . LYS A 1 170 ? 15.430 9.104 -21.090 1.00 39.47 353 LYS A N 1
ATOM 1272 C CA . LYS A 1 170 ? 15.093 7.974 -21.955 1.00 40.58 353 LYS A CA 1
ATOM 1273 C C . LYS A 1 170 ? 13.903 8.269 -22.871 1.00 40.26 353 LYS A C 1
ATOM 1274 O O . LYS A 1 170 ? 13.413 7.384 -23.572 1.00 40.15 353 LYS A O 1
ATOM 1280 N N . SER A 1 171 ? 13.442 9.513 -22.862 1.00 39.79 354 SER A N 1
ATOM 1281 C CA . SER A 1 171 ? 12.300 9.922 -23.675 1.00 39.50 354 SER A CA 1
ATOM 1282 C C . SER A 1 171 ? 12.746 10.470 -25.028 1.00 39.01 354 SER A C 1
ATOM 1283 O O . SER A 1 171 ? 13.596 11.357 -25.085 1.00 38.28 354 SER A O 1
ATOM 1286 N N . ASP A 1 172 ? 12.183 9.951 -26.118 1.00 38.01 355 ASP A N 1
ATOM 1287 C CA . ASP A 1 172 ? 12.571 10.464 -27.432 1.00 38.38 355 ASP A CA 1
ATOM 1288 C C . ASP A 1 172 ? 11.494 11.351 -28.032 1.00 35.41 355 ASP A C 1
ATOM 1289 O O . ASP A 1 172 ? 11.357 11.447 -29.252 1.00 34.90 355 ASP A O 1
ATOM 1294 N N . SER A 1 173 ? 10.737 12.005 -27.161 1.00 33.03 356 SER A N 1
ATOM 1295 C CA . SER A 1 173 ? 9.666 12.899 -27.582 1.00 30.49 356 SER A CA 1
ATOM 1296 C C . SER A 1 173 ? 9.760 14.183 -26.770 1.00 29.46 356 SER A C 1
ATOM 1297 O O . SER A 1 173 ? 9.722 14.142 -25.542 1.00 30.82 356 SER A O 1
ATOM 1300 N N . ASP A 1 174 ? 9.903 15.319 -27.448 1.00 28.38 357 ASP A N 1
ATOM 1301 C CA . ASP A 1 174 ? 9.985 16.604 -26.756 1.00 27.39 357 ASP A CA 1
ATOM 1302 C C . ASP A 1 174 ? 8.696 16.890 -25.982 1.00 26.59 357 ASP A C 1
ATOM 1303 O O . ASP A 1 174 ? 8.740 17.396 -24.863 1.00 23.59 357 ASP A O 1
ATOM 1308 N N . TRP A 1 175 ? 7.554 16.562 -26.582 1.00 28.12 358 TRP A N 1
ATOM 1309 C CA . TRP A 1 175 ? 6.260 16.777 -25.926 1.00 30.33 358 TRP A CA 1
ATOM 1310 C C . TRP A 1 175 ? 6.245 16.014 -24.600 1.00 29.72 358 TRP A C 1
ATOM 1311 O O . TRP A 1 175 ? 5.925 16.575 -23.551 1.00 27.12 358 TRP A O 1
ATOM 1322 N N . ASP A 1 176 ? 6.600 14.733 -24.663 1.00 29.33 359 ASP A N 1
ATOM 1323 C CA . ASP A 1 176 ? 6.651 13.883 -23.479 1.00 30.55 359 ASP A CA 1
ATOM 1324 C C . ASP A 1 176 ? 7.643 14.418 -22.444 1.00 29.65 359 ASP A C 1
ATOM 1325 O O . ASP A 1 176 ? 7.327 14.500 -21.261 1.00 28.81 359 ASP A O 1
ATOM 1330 N N . ARG A 1 177 ? 8.844 14.770 -22.896 1.00 29.88 360 ARG A N 1
ATOM 1331 C CA . ARG A 1 177 ? 9.875 15.292 -22.008 1.00 30.01 360 ARG A CA 1
ATOM 1332 C C . ARG A 1 177 ? 9.369 16.501 -21.233 1.00 28.70 360 ARG A C 1
ATOM 1333 O O . ARG A 1 177 ? 9.614 16.622 -20.037 1.00 26.76 360 ARG A O 1
ATOM 1341 N N . GLU A 1 178 ? 8.659 17.389 -21.920 1.00 28.04 361 GLU A N 1
ATOM 1342 C CA . GLU A 1 178 ? 8.127 18.586 -21.289 1.00 28.77 361 GLU A CA 1
ATOM 1343 C C . GLU A 1 178 ? 7.096 18.265 -20.204 1.00 28.53 361 GLU A C 1
ATOM 1344 O O . GLU A 1 178 ? 7.058 18.921 -19.168 1.00 27.22 361 GLU A O 1
ATOM 1350 N N . LYS A 1 179 ? 6.257 17.263 -20.449 1.00 26.78 362 LYS A N 1
ATOM 1351 C CA . LYS A 1 179 ? 5.242 16.868 -19.477 1.00 26.63 362 LYS A CA 1
ATOM 1352 C C . LYS A 1 179 ? 5.945 16.311 -18.242 1.00 25.13 362 LYS A C 1
ATOM 1353 O O . LYS A 1 179 ? 5.580 16.635 -17.114 1.00 23.62 362 LYS A O 1
ATOM 1359 N N . LEU A 1 180 ? 6.958 15.476 -18.466 1.00 23.38 363 LEU A N 1
ATOM 1360 C CA . LEU A 1 180 ? 7.730 14.888 -17.373 1.00 22.57 363 LEU A CA 1
ATOM 1361 C C . LEU A 1 180 ? 8.433 15.999 -16.600 1.00 22.15 363 LEU A C 1
ATOM 1362 O O . LEU A 1 180 ? 8.508 15.968 -15.372 1.00 22.60 363 LEU A O 1
ATOM 1367 N N . GLY A 1 181 ? 8.954 16.979 -17.333 1.00 22.44 364 GLY A N 1
ATOM 1368 C CA . GLY A 1 181 ? 9.638 18.090 -16.707 1.00 22.63 364 GLY A CA 1
ATOM 1369 C C . GLY A 1 181 ? 8.728 18.863 -15.772 1.00 24.84 364 GLY A C 1
ATOM 1370 O O . GLY A 1 181 ? 9.134 19.229 -14.663 1.00 23.81 364 GLY A O 1
ATOM 1371 N N . GLU A 1 182 ? 7.491 19.112 -16.195 1.00 25.29 365 GLU A N 1
ATOM 1372 C CA . GLU A 1 182 ? 6.587 19.858 -15.328 1.00 27.73 365 GLU A CA 1
ATOM 1373 C C . GLU A 1 182 ? 6.202 19.061 -14.077 1.00 24.72 365 GLU A C 1
ATOM 1374 O O . GLU A 1 182 ? 5.981 19.652 -13.028 1.00 24.72 365 GLU A O 1
ATOM 1380 N N . ARG A 1 183 ? 6.136 17.734 -14.177 1.00 22.88 366 ARG A N 1
ATOM 1381 C CA . ARG A 1 183 ? 5.822 16.904 -13.004 1.00 22.94 366 ARG A CA 1
ATOM 1382 C C . ARG A 1 183 ? 6.974 16.992 -12.011 1.00 23.03 366 ARG A C 1
ATOM 1383 O O . ARG A 1 183 ? 6.767 17.053 -10.800 1.00 23.02 366 ARG A O 1
ATOM 1391 N N . LEU A 1 184 ? 8.195 17.002 -12.535 1.00 23.08 367 LEU A N 1
ATOM 1392 C CA . LEU A 1 184 ? 9.382 17.090 -11.693 1.00 24.31 367 LEU A CA 1
ATOM 1393 C C . LEU A 1 184 ? 9.426 18.429 -10.949 1.00 24.87 367 LEU A C 1
ATOM 1394 O O . LEU A 1 184 ? 9.758 18.478 -9.764 1.00 25.54 367 LEU A O 1
ATOM 1399 N N . ALA A 1 185 ? 9.086 19.509 -11.645 1.00 25.25 368 ALA A N 1
ATOM 1400 C CA . ALA A 1 185 ? 9.086 20.837 -11.043 1.00 26.93 368 ALA A CA 1
ATOM 1401 C C . ALA A 1 185 ? 8.033 20.921 -9.935 1.00 28.98 368 ALA A C 1
ATOM 1402 O O . ALA A 1 185 ? 8.288 21.469 -8.865 1.00 31.03 368 ALA A O 1
ATOM 1404 N N . LYS A 1 186 ? 6.851 20.376 -10.200 1.00 29.53 369 LYS A N 1
ATOM 1405 C CA . LYS A 1 186 ? 5.766 20.387 -9.226 1.00 32.18 369 LYS A CA 1
ATOM 1406 C C . LYS A 1 186 ? 6.120 19.569 -7.987 1.00 31.87 369 LYS A C 1
ATOM 1407 O O . LYS A 1 186 ? 5.963 20.029 -6.857 1.00 31.67 369 LYS A O 1
ATOM 1413 N N . LEU A 1 187 ? 6.590 18.350 -8.220 1.00 29.96 370 LEU A N 1
ATOM 1414 C CA . LEU A 1 187 ? 6.965 17.435 -7.154 1.00 28.74 370 LEU A CA 1
ATOM 1415 C C . LEU A 1 187 ? 7.760 18.109 -6.041 1.00 29.24 370 LEU A C 1
ATOM 1416 O O . LEU A 1 187 ? 7.386 18.051 -4.870 1.00 27.75 370 LEU A O 1
ATOM 1421 N N . ALA A 1 188 ? 8.861 18.742 -6.426 1.00 30.06 371 ALA A N 1
ATOM 1422 C CA . ALA A 1 188 ? 9.755 19.415 -5.495 1.00 31.20 371 ALA A CA 1
ATOM 1423 C C . ALA A 1 188 ? 9.086 20.414 -4.559 1.00 31.19 371 ALA A C 1
ATOM 1424 O O . ALA A 1 188 ? 9.378 20.444 -3.364 1.00 32.13 371 ALA A O 1
ATOM 1426 N N . GLY A 1 189 ? 8.188 21.229 -5.099 1.00 31.50 372 GLY A N 1
ATOM 1427 C CA . GLY A 1 189 ? 7.531 22.232 -4.280 1.00 31.94 372 GLY A CA 1
ATOM 1428 C C . GLY A 1 189 ? 6.432 21.752 -3.354 1.00 31.75 372 GLY A C 1
ATOM 1429 O O . GLY A 1 189 ? 5.961 22.513 -2.513 1.00 32.51 372 GLY A O 1
ATOM 1430 N N . GLY A 1 190 ? 6.030 20.495 -3.483 1.00 30.99 373 GLY A N 1
ATOM 1431 C CA . GLY A 1 190 ? 4.957 19.994 -2.646 1.00 30.00 373 GLY A CA 1
ATOM 1432 C C . GLY A 1 190 ? 5.330 19.474 -1.274 1.00 29.80 373 GLY A C 1
ATOM 1433 O O . GLY A 1 190 ? 4.469 19.341 -0.410 1.00 27.65 373 GLY A O 1
ATOM 1434 N N . VAL A 1 191 ? 6.605 19.204 -1.041 1.00 31.34 374 VAL A N 1
ATOM 1435 C CA . VAL A 1 191 ? 6.984 18.649 0.246 1.00 33.48 374 VAL A CA 1
ATOM 1436 C C . VAL A 1 191 ? 7.375 19.676 1.311 1.00 33.20 374 VAL A C 1
ATOM 1437 O O . VAL A 1 191 ? 7.863 20.763 1.003 1.00 33.28 374 VAL A O 1
ATOM 1441 N N . ALA A 1 192 ? 7.152 19.306 2.568 1.00 32.43 375 ALA A N 1
ATOM 1442 C CA . ALA A 1 192 ? 7.446 20.164 3.708 1.00 34.22 375 ALA A CA 1
ATOM 1443 C C . ALA A 1 192 ? 8.932 20.215 4.050 1.00 35.27 375 ALA A C 1
ATOM 1444 O O . ALA A 1 192 ? 9.627 19.205 3.986 1.00 35.67 375 ALA A O 1
ATOM 1446 N N . VAL A 1 193 ? 9.410 21.401 4.414 1.00 36.16 376 VAL A N 1
ATOM 1447 C CA . VAL A 1 193 ? 10.808 21.592 4.787 1.00 39.04 376 VAL A CA 1
ATOM 1448 C C . VAL A 1 193 ? 10.873 22.099 6.232 1.00 41.47 376 VAL A C 1
ATOM 1449 O O . VAL A 1 193 ? 10.121 22.992 6.609 1.00 40.60 376 VAL A O 1
ATOM 1453 N N . ILE A 1 194 ? 11.783 21.523 7.015 1.00 45.14 377 ILE A N 1
ATOM 1454 C CA . ILE A 1 194 ? 11.988 21.837 8.435 1.00 48.57 377 ILE A CA 1
ATOM 1455 C C . ILE A 1 194 ? 10.704 21.764 9.256 1.00 51.62 377 ILE A C 1
ATOM 1456 O O . ILE A 1 194 ? 10.697 20.990 10.240 1.00 53.33 377 ILE A O 1
#

CATH classification: 3.50.7.10

Foldseek 3Di:
DPDADAFFKAFKFFPDQLLAPDVVQQKHKFFWAKEAAEEAEAADCLQQVVAQVQQLVVLGAYEYEYQYYDHVNVVVQSVCCNVVSHNYTYIYFHDDDPLRVVLSLLVCQQQVAAYQYVVVPGGSSPDYSRRIGTARMWMGHNTMIGTHAHPHDPVSLVVVLVVLVVCLVVDPDPVVNVSSVVSSSSSVNNHHDD

B-factor: mean 30.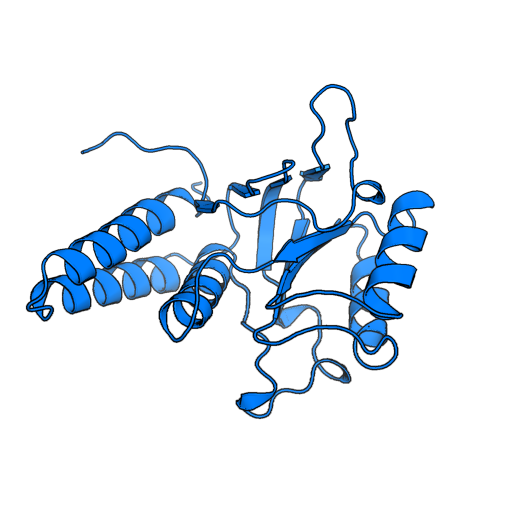29, std 9.83, range [9.98, 65.66]

InterPro domains:
  IPR001844 Chaperonin Cpn60/GroEL [MF_00600] (1-537)
  IPR001844 Chaperonin Cpn60/GroEL [PR00298] (26-52)
  IPR001844 Chaperonin Cpn60/GroEL [PR00298] (82-109)
  IPR001844 Chaperonin Cpn60/GroEL [PR00298] (266-289)
  IPR001844 Chaperonin Cpn60/GroEL [PR00298] (348-373)
  IPR001844 Chaperonin Cpn60/GroEL [PR00298] (396-417)
  IPR001844 Chaperonin Cpn60/GroEL [PTHR45633] (2-529)
  IPR001844 Chaperonin Cpn60/GroEL [TIGR02348] (2-526)
  IPR001844 Chaperonin Cpn60/GroEL [cd03344] (3-523)
  IPR002423 Chaperonin Cpn60/GroEL/TCP-1 family [PF00118] (22-525)
  IPR018370 Chaperonin Cpn60, conserved site [PS00296] (403-414)
  IPR027409 GroEL-like apical domain superfamily [G3DSA:3.50.7.10] (190-371)
  IPR027409 GroEL-like apical domain superfamily [SSF52029] (183-374)
  IPR027410 TCP-1-like chaperonin intermediate domain superfamily [G3DSA:3.30.260.10] (136-408)
  IPR027410 TCP-1-like chaperonin intermediate domain superfamily [SSF54849] (136-202)
  IPR027413 GroEL-like equatorial domain superfamily [G3DSA:1.10.560.10] (5-522)
  IPR027413 GroEL-like equatorial domain superfamily [SSF48592] (6-521)